Protein AF-0000000073166363 (afdb_homodimer)

Structure (mmCIF, N/CA/C/O backbone):
data_AF-0000000073166363-model_v1
#
loop_
_entity.id
_entity.type
_entity.pdbx_description
1 polymer 'Ankyrin repeat domain-containing protein 54'
#
loop_
_atom_site.group_PDB
_atom_site.id
_atom_site.type_symbol
_atom_site.label_atom_id
_atom_site.label_alt_id
_atom_site.label_comp_id
_atom_site.label_asym_id
_atom_site.label_entity_id
_atom_site.label_seq_id
_atom_site.pdbx_PDB_ins_code
_atom_site.Cartn_x
_atom_site.Cartn_y
_atom_site.Cartn_z
_atom_site.occupancy
_atom_site.B_iso_or_equiv
_atom_site.auth_seq_id
_atom_site.auth_comp_id
_atom_site.auth_asym_id
_atom_site.auth_atom_id
_atom_site.pdbx_PDB_model_num
ATOM 1 N N . SER A 1 1 ? 14.719 -15.203 -28.609 1 77.5 1 SER A N 1
ATOM 2 C CA . SER A 1 1 ? 13.742 -15.461 -27.547 1 77.5 1 SER A CA 1
ATOM 3 C C . SER A 1 1 ? 13.578 -16.953 -27.297 1 77.5 1 SER A C 1
ATOM 5 O O . SER A 1 1 ? 13.977 -17.781 -28.125 1 77.5 1 SER A O 1
ATOM 7 N N . VAL A 1 2 ? 13.195 -17.344 -26.078 1 84 2 VAL A N 1
ATOM 8 C CA . VAL A 1 2 ? 12.938 -18.75 -25.766 1 84 2 VAL A CA 1
ATOM 9 C C . VAL A 1 2 ? 12.023 -19.359 -26.828 1 84 2 VAL A C 1
ATOM 11 O O . VAL A 1 2 ? 12.242 -20.5 -27.266 1 84 2 VAL A O 1
ATOM 14 N N . GLN A 1 3 ? 11.109 -18.531 -27.328 1 84 3 GLN A N 1
ATOM 15 C CA . GLN A 1 3 ? 10.188 -19.016 -28.359 1 84 3 GLN A CA 1
ATOM 16 C C . GLN A 1 3 ? 10.938 -19.391 -29.625 1 84 3 GLN A C 1
ATOM 18 O O . GLN A 1 3 ? 10.688 -20.453 -30.219 1 84 3 GLN A O 1
ATOM 23 N N . GLN A 1 4 ? 11.797 -18.547 -30.016 1 82.38 4 GLN A N 1
ATOM 24 C CA . GLN A 1 4 ? 12.562 -18.797 -31.234 1 82.38 4 GLN A CA 1
ATOM 25 C C . GLN A 1 4 ? 13.43 -20.047 -31.094 1 82.38 4 GLN A C 1
ATOM 27 O O . GLN A 1 4 ? 13.539 -20.844 -32.031 1 82.38 4 GLN A O 1
ATOM 32 N N . LEU A 1 5 ? 13.961 -20.188 -29.969 1 81.12 5 LEU A N 1
ATOM 33 C CA . LEU A 1 5 ? 14.812 -21.359 -29.734 1 81.12 5 LEU A CA 1
ATOM 34 C C . LEU A 1 5 ? 14 -22.641 -29.797 1 81.12 5 LEU A C 1
ATOM 36 O O . LEU A 1 5 ? 14.445 -23.641 -30.375 1 81.12 5 LEU A O 1
ATOM 40 N N . LEU A 1 6 ? 12.797 -22.578 -29.344 1 83.56 6 LEU A N 1
ATOM 41 C CA . LEU A 1 6 ? 11.938 -23.766 -29.344 1 83.56 6 LEU A CA 1
ATOM 42 C C . LEU A 1 6 ? 11.422 -24.078 -30.734 1 83.56 6 LEU A C 1
ATOM 44 O O . LEU A 1 6 ? 11.336 -25.234 -31.125 1 83.56 6 LEU A O 1
ATOM 48 N N . GLU A 1 7 ? 11.25 -22.969 -31.422 1 86.38 7 GLU A N 1
ATOM 49 C CA . GLU A 1 7 ? 10.797 -23.156 -32.781 1 86.38 7 GLU A CA 1
ATOM 50 C C . GLU A 1 7 ? 11.914 -23.719 -33.656 1 86.38 7 GLU A C 1
ATOM 52 O O . GLU A 1 7 ? 11.656 -24.422 -34.625 1 86.38 7 GLU A O 1
ATOM 57 N N . ASP A 1 8 ? 13.117 -23.531 -33.281 1 87.88 8 ASP A N 1
ATOM 58 C CA . ASP A 1 8 ? 14.281 -24.016 -34 1 87.88 8 ASP A CA 1
ATOM 59 C C . ASP A 1 8 ? 14.625 -25.453 -33.594 1 87.88 8 ASP A C 1
ATOM 61 O O . ASP A 1 8 ? 15.609 -26.016 -34.062 1 87.88 8 ASP A O 1
ATOM 65 N N . GLY A 1 9 ? 13.883 -25.969 -32.656 1 87.88 9 GLY A N 1
ATOM 66 C CA . GLY A 1 9 ? 13.984 -27.391 -32.375 1 87.88 9 GLY A CA 1
ATOM 67 C C . GLY A 1 9 ? 14.797 -27.672 -31.109 1 87.88 9 GLY A C 1
ATOM 68 O O . GLY A 1 9 ? 15.203 -28.812 -30.875 1 87.88 9 GLY A O 1
ATOM 69 N N . ALA A 1 10 ? 15.055 -26.641 -30.375 1 89.06 10 ALA A N 1
ATOM 70 C CA . ALA A 1 10 ? 15.742 -26.875 -29.109 1 89.06 10 ALA A CA 1
ATOM 71 C C . ALA A 1 10 ? 14.93 -27.797 -28.203 1 89.06 10 ALA A C 1
ATOM 73 O O . ALA A 1 10 ? 13.703 -27.703 -28.156 1 89.06 10 ALA A O 1
ATOM 74 N N . ASP A 1 11 ? 15.625 -28.766 -27.516 1 94.06 11 ASP A N 1
ATOM 75 C CA . ASP A 1 11 ? 14.984 -29.688 -26.578 1 94.06 11 ASP A CA 1
ATOM 76 C C . ASP A 1 11 ? 14.555 -28.969 -25.312 1 94.06 11 ASP A C 1
ATOM 78 O O . ASP A 1 11 ? 15.398 -28.5 -24.531 1 94.06 11 ASP A O 1
ATOM 82 N N . PRO A 1 12 ? 13.312 -28.844 -25.094 1 94.19 12 PRO A N 1
ATOM 83 C CA . PRO A 1 12 ? 12.844 -28.125 -23.906 1 94.19 12 PRO A CA 1
ATOM 84 C C . PRO A 1 12 ? 13.188 -28.828 -22.594 1 94.19 12 PRO A C 1
ATOM 86 O O . PRO A 1 12 ? 13.055 -28.234 -21.516 1 94.19 12 PRO A O 1
ATOM 89 N N . CYS A 1 13 ? 13.711 -30.062 -22.641 1 95.62 13 CYS A N 1
ATOM 90 C CA . CYS A 1 13 ? 14.039 -30.844 -21.453 1 95.62 13 CYS A CA 1
ATOM 91 C C . CYS A 1 13 ? 15.539 -30.844 -21.203 1 95.62 13 CYS A C 1
ATOM 93 O O . CYS A 1 13 ? 16.016 -31.484 -20.25 1 95.62 13 CYS A O 1
ATOM 95 N N . ALA A 1 14 ? 16.219 -30.156 -22.062 1 95.12 14 ALA A N 1
ATOM 96 C CA . ALA A 1 14 ? 17.672 -30.109 -21.875 1 95.12 14 ALA A CA 1
ATOM 97 C C . ALA A 1 14 ? 18.031 -29.484 -20.531 1 95.12 14 ALA A C 1
ATOM 99 O O . ALA A 1 14 ? 17.438 -28.469 -20.125 1 95.12 14 ALA A O 1
ATOM 100 N N . ALA A 1 15 ? 19 -30.141 -19.797 1 96.44 15 ALA A N 1
ATOM 101 C CA . ALA A 1 15 ? 19.375 -29.672 -18.469 1 96.44 15 ALA A CA 1
ATOM 102 C C . ALA A 1 15 ? 20.844 -29.219 -18.438 1 96.44 15 ALA A C 1
ATOM 104 O O . ALA A 1 15 ? 21.641 -29.672 -19.266 1 96.44 15 ALA A O 1
ATOM 105 N N . ASP A 1 16 ? 21.156 -28.328 -17.547 1 96.25 16 ASP A N 1
ATOM 106 C CA . ASP A 1 16 ? 22.547 -27.969 -17.328 1 96.25 16 ASP A CA 1
ATOM 107 C C . ASP A 1 16 ? 23.234 -28.969 -16.406 1 96.25 16 ASP A C 1
ATOM 109 O O . ASP A 1 16 ? 22.703 -30.062 -16.156 1 96.25 16 ASP A O 1
ATOM 113 N N . ASP A 1 17 ? 24.375 -28.609 -15.969 1 95.81 17 ASP A N 1
ATOM 114 C CA . ASP A 1 17 ? 25.188 -29.531 -15.188 1 95.81 17 ASP A CA 1
ATOM 115 C C . ASP A 1 17 ? 24.578 -29.781 -13.812 1 95.81 17 ASP A C 1
ATOM 117 O O . ASP A 1 17 ? 24.969 -30.719 -13.117 1 95.81 17 ASP A O 1
ATOM 121 N N . LYS A 1 18 ? 23.609 -28.953 -13.477 1 96.44 18 LYS A N 1
ATOM 122 C CA . LYS A 1 18 ? 22.969 -29.078 -12.18 1 96.44 18 LYS A CA 1
ATOM 123 C C . LYS A 1 18 ? 21.578 -29.703 -12.312 1 96.44 18 LYS A C 1
ATOM 125 O O . LYS A 1 18 ? 20.797 -29.734 -11.352 1 96.44 18 LYS A O 1
ATOM 130 N N . GLY A 1 19 ? 21.297 -30.125 -13.523 1 96.81 19 GLY A N 1
ATOM 131 C CA . GLY A 1 19 ? 20.016 -30.766 -13.758 1 96.81 19 GLY A CA 1
ATOM 132 C C . GLY A 1 19 ? 18.875 -29.797 -13.953 1 96.81 19 GLY A C 1
ATOM 133 O O . GLY A 1 19 ? 17.719 -30.172 -13.945 1 96.81 19 GLY A O 1
ATOM 134 N N . ARG A 1 20 ? 19.312 -28.484 -14.164 1 97.19 20 ARG A N 1
ATOM 135 C CA . ARG A 1 20 ? 18.266 -27.469 -14.305 1 97.19 20 ARG A CA 1
ATOM 136 C C . ARG A 1 20 ? 17.906 -27.266 -15.773 1 97.19 20 ARG A C 1
ATOM 138 O O . ARG A 1 20 ? 18.781 -27.125 -16.625 1 97.19 20 ARG A O 1
ATOM 145 N N . THR A 1 21 ? 16.625 -27.312 -15.969 1 97.25 21 THR A N 1
ATOM 146 C CA . THR A 1 21 ? 16.094 -27.062 -17.297 1 97.25 21 THR A CA 1
ATOM 147 C C . THR A 1 21 ? 15.586 -25.625 -17.422 1 97.25 21 THR A C 1
ATOM 149 O O . THR A 1 21 ? 15.523 -24.891 -16.422 1 97.25 21 THR A O 1
ATOM 152 N N . ALA A 1 22 ? 15.305 -25.188 -18.672 1 97 22 ALA A N 1
ATOM 153 C CA . ALA A 1 22 ? 14.68 -23.891 -18.891 1 97 22 ALA A CA 1
ATOM 154 C C . ALA A 1 22 ? 13.422 -23.734 -18.047 1 97 22 ALA A C 1
ATOM 156 O O . ALA A 1 22 ? 13.125 -22.641 -17.547 1 97 22 ALA A O 1
ATOM 157 N N . LEU A 1 23 ? 12.68 -24.812 -17.766 1 98 23 LEU A N 1
ATOM 158 C CA . LEU A 1 23 ? 11.445 -24.781 -16.984 1 98 23 LEU A CA 1
ATOM 159 C C . LEU A 1 23 ? 11.742 -24.469 -15.516 1 98 23 LEU A C 1
ATOM 161 O O . LEU A 1 23 ? 11.016 -23.719 -14.883 1 98 23 LEU A O 1
ATOM 165 N N . HIS A 1 24 ? 12.805 -25.047 -15.047 1 97.44 24 HIS A N 1
ATOM 166 C CA . HIS A 1 24 ? 13.219 -24.719 -13.688 1 97.44 24 HIS A CA 1
ATOM 167 C C . HIS A 1 24 ? 13.469 -23.219 -13.531 1 97.44 24 HIS A C 1
ATOM 169 O O . HIS A 1 24 ? 12.93 -22.594 -12.617 1 97.44 24 HIS A O 1
ATOM 175 N N . PHE A 1 25 ? 14.227 -22.688 -14.406 1 97.19 25 PHE A N 1
ATOM 176 C CA . PHE A 1 25 ? 14.602 -21.281 -14.328 1 97.19 25 PHE A CA 1
ATOM 177 C C . PHE A 1 25 ? 13.383 -20.391 -14.5 1 97.19 25 PHE A C 1
ATOM 179 O O . PHE A 1 25 ? 13.195 -19.438 -13.75 1 97.19 25 PHE A O 1
ATOM 186 N N . ALA A 1 26 ? 12.57 -20.672 -15.547 1 97.81 26 ALA A N 1
ATOM 187 C CA . ALA A 1 26 ? 11.367 -19.875 -15.773 1 97.81 26 ALA A CA 1
ATOM 188 C C . ALA A 1 26 ? 10.438 -19.922 -14.562 1 97.81 26 ALA A C 1
ATOM 190 O O . ALA A 1 26 ? 9.82 -18.906 -14.219 1 97.81 26 ALA A O 1
ATOM 191 N N . SER A 1 27 ? 10.32 -21.078 -13.891 1 97.31 27 SER A N 1
ATOM 192 C CA . SER A 1 27 ? 9.461 -21.266 -12.719 1 97.31 27 SER A CA 1
ATOM 193 C C . SER A 1 27 ? 9.977 -20.469 -11.523 1 97.31 27 SER A C 1
ATOM 195 O O . SER A 1 27 ? 9.211 -19.781 -10.844 1 97.31 27 SER A O 1
ATOM 197 N N . CYS A 1 28 ? 11.266 -20.5 -11.258 1 96.56 28 CYS A N 1
ATOM 198 C CA . CYS A 1 28 ? 11.867 -19.797 -10.133 1 96.56 28 CYS A CA 1
ATOM 199 C C . CYS A 1 28 ? 11.766 -18.281 -10.32 1 96.56 28 CYS A C 1
ATOM 201 O O . CYS A 1 28 ? 11.641 -17.547 -9.344 1 96.56 28 CYS A O 1
ATOM 203 N N . ASN A 1 29 ? 11.766 -17.922 -11.617 1 97 29 ASN A N 1
ATOM 204 C CA . ASN A 1 29 ? 11.727 -16.5 -11.93 1 97 29 ASN A CA 1
ATOM 205 C C . ASN A 1 29 ? 10.297 -15.992 -12.062 1 97 29 ASN A C 1
ATOM 207 O O . ASN A 1 29 ? 10.078 -14.805 -12.312 1 97 29 ASN A O 1
ATOM 211 N N . GLY A 1 30 ? 9.438 -16.844 -12.031 1 97.19 30 GLY A N 1
ATOM 212 C CA . GLY A 1 30 ? 8.031 -16.453 -12.062 1 97.19 30 GLY A CA 1
ATOM 213 C C . GLY A 1 30 ? 7.559 -16.031 -13.438 1 97.19 30 GLY A C 1
ATOM 214 O O . GLY A 1 30 ? 6.637 -15.227 -13.555 1 97.19 30 GLY A O 1
ATOM 215 N N . ASN A 1 31 ? 8.172 -16.438 -14.445 1 97.44 31 ASN A N 1
ATOM 216 C CA . ASN A 1 31 ? 7.773 -16.078 -15.805 1 97.44 31 ASN A CA 1
ATOM 217 C C . ASN A 1 31 ? 6.707 -17.016 -16.344 1 97.44 31 ASN A C 1
ATOM 219 O O . ASN A 1 31 ? 7.02 -17.953 -17.078 1 97.44 31 ASN A O 1
ATOM 223 N N . ASP A 1 32 ? 5.539 -16.703 -16.109 1 96.88 32 ASP A N 1
ATOM 224 C CA . ASP A 1 32 ? 4.414 -17.578 -16.422 1 96.88 32 ASP A CA 1
ATOM 225 C C . ASP A 1 32 ? 4.305 -17.828 -17.922 1 96.88 32 ASP A C 1
ATOM 227 O O . ASP A 1 32 ? 4.016 -18.938 -18.359 1 96.88 32 ASP A O 1
ATOM 231 N N . HIS A 1 33 ? 4.551 -16.812 -18.641 1 96.19 33 HIS A N 1
ATOM 232 C CA . HIS A 1 33 ? 4.461 -16.906 -20.094 1 96.19 33 HIS A CA 1
ATOM 233 C C . HIS A 1 33 ? 5.469 -17.922 -20.641 1 96.19 33 HIS A C 1
ATOM 235 O O . HIS A 1 33 ? 5.113 -18.797 -21.438 1 96.19 33 HIS A O 1
ATOM 241 N N . ILE A 1 34 ? 6.629 -17.844 -20.203 1 97.38 34 ILE A N 1
ATOM 242 C CA . ILE A 1 34 ? 7.676 -18.75 -20.656 1 97.38 34 ILE A CA 1
ATOM 243 C C . ILE A 1 34 ? 7.395 -20.172 -20.172 1 97.38 34 ILE A C 1
ATOM 245 O O . ILE A 1 34 ? 7.625 -21.141 -20.891 1 97.38 34 ILE A O 1
ATOM 249 N N . VAL A 1 35 ? 6.906 -20.312 -18.938 1 98.19 35 VAL A N 1
ATOM 250 C CA . VAL A 1 35 ? 6.539 -21.609 -18.406 1 98.19 35 VAL A CA 1
ATOM 251 C C . VAL A 1 35 ? 5.496 -22.266 -19.297 1 98.19 35 VAL A C 1
ATOM 253 O O . VAL A 1 35 ? 5.656 -23.422 -19.703 1 98.19 35 VAL A O 1
ATOM 256 N N . GLN A 1 36 ? 4.512 -21.453 -19.703 1 97.69 36 GLN A N 1
ATOM 257 C CA . GLN A 1 36 ? 3.465 -21.969 -20.578 1 97.69 36 GLN A CA 1
ATOM 258 C C . GLN A 1 36 ? 4.035 -22.391 -21.922 1 97.69 36 GLN A C 1
ATOM 260 O O . GLN A 1 36 ? 3.705 -23.469 -22.438 1 97.69 36 GLN A O 1
ATOM 265 N N . LEU A 1 37 ? 4.883 -21.547 -22.406 1 96.62 37 LEU A N 1
ATOM 266 C CA . LEU A 1 37 ? 5.496 -21.828 -23.703 1 96.62 37 LEU A CA 1
ATOM 267 C C . LEU A 1 37 ? 6.297 -23.125 -23.656 1 96.62 37 LEU A C 1
ATOM 269 O O . LEU A 1 37 ? 6.199 -23.953 -24.562 1 96.62 37 LEU A O 1
ATOM 273 N N . LEU A 1 38 ? 7.059 -23.328 -22.672 1 97.62 38 LEU A N 1
ATOM 274 C CA . LEU A 1 38 ? 7.891 -24.516 -22.531 1 97.62 38 LEU A CA 1
ATOM 275 C C . LEU A 1 38 ? 7.027 -25.781 -22.391 1 97.62 38 LEU A C 1
ATOM 277 O O . LEU A 1 38 ? 7.309 -26.797 -23.016 1 97.62 38 LEU A O 1
ATOM 281 N N . LEU A 1 39 ? 5.996 -25.703 -21.656 1 97.31 39 LEU A N 1
ATOM 282 C CA . LEU A 1 39 ? 5.086 -26.828 -21.484 1 97.31 39 LEU A CA 1
ATOM 283 C C . LEU A 1 39 ? 4.398 -27.172 -22.797 1 97.31 39 LEU A C 1
ATOM 285 O O . LEU A 1 39 ? 4.27 -28.359 -23.141 1 97.31 39 LEU A O 1
ATOM 289 N N . ASP A 1 40 ? 4.035 -26.141 -23.531 1 95.81 40 ASP A N 1
ATOM 290 C CA . ASP A 1 40 ? 3.385 -26.344 -24.828 1 95.81 40 ASP A CA 1
ATOM 291 C C . ASP A 1 40 ? 4.312 -27.078 -25.797 1 95.81 40 ASP A C 1
ATOM 293 O O . ASP A 1 40 ? 3.852 -27.75 -26.719 1 95.81 40 ASP A O 1
ATOM 297 N N . HIS A 1 41 ? 5.57 -27 -25.562 1 95.62 41 HIS A N 1
ATOM 298 C CA . HIS A 1 41 ? 6.539 -27.594 -26.469 1 95.62 41 HIS A CA 1
ATOM 299 C C . HIS A 1 41 ? 7.133 -28.875 -25.891 1 95.62 41 HIS A C 1
ATOM 301 O O . HIS A 1 41 ? 8.172 -29.359 -26.359 1 95.62 41 HIS A O 1
ATOM 307 N N . GLY A 1 42 ? 6.531 -29.312 -24.766 1 95.31 42 GLY A N 1
ATOM 308 C CA . GLY A 1 42 ? 6.824 -30.672 -24.328 1 95.31 42 GLY A CA 1
ATOM 309 C C . GLY A 1 42 ? 7.785 -30.719 -23.156 1 95.31 42 GLY A C 1
ATOM 310 O O . GLY A 1 42 ? 8.32 -31.781 -22.828 1 95.31 42 GLY A O 1
ATOM 311 N N . ALA A 1 43 ? 8.023 -29.547 -22.516 1 97.19 43 ALA A N 1
ATOM 312 C CA . ALA A 1 43 ? 8.836 -29.609 -21.297 1 97.19 43 ALA A CA 1
ATOM 313 C C . ALA A 1 43 ? 8.172 -30.484 -20.234 1 97.19 43 ALA A C 1
ATOM 315 O O . ALA A 1 43 ? 6.945 -30.484 -20.094 1 97.19 43 ALA A O 1
ATOM 316 N N . ASP A 1 44 ? 9.023 -31.234 -19.469 1 97.31 44 ASP A N 1
ATOM 317 C CA . ASP A 1 44 ? 8.523 -32.094 -18.406 1 97.31 44 ASP A CA 1
ATOM 318 C C . ASP A 1 44 ? 8.461 -31.344 -17.078 1 97.31 44 ASP A C 1
ATOM 320 O O . ASP A 1 44 ? 9.492 -31.031 -16.484 1 97.31 44 ASP A O 1
ATOM 324 N N . PRO A 1 45 ? 7.301 -31.125 -16.594 1 96.75 45 PRO A N 1
ATOM 325 C CA . PRO A 1 45 ? 7.172 -30.359 -15.359 1 96.75 45 PRO A CA 1
ATOM 326 C C . PRO A 1 45 ? 7.629 -31.141 -14.133 1 96.75 45 PRO A C 1
ATOM 328 O O . PRO A 1 45 ? 7.73 -30.578 -13.039 1 96.75 45 PRO A O 1
ATOM 331 N N . ASN A 1 46 ? 7.977 -32.406 -14.281 1 95.56 46 ASN A N 1
ATOM 332 C CA . ASN A 1 46 ? 8.305 -33.25 -13.141 1 95.56 46 ASN A CA 1
ATOM 333 C C . ASN A 1 46 ? 9.797 -33.562 -13.094 1 95.56 46 ASN A C 1
ATOM 335 O O . ASN A 1 46 ? 10.234 -34.406 -12.281 1 95.56 46 ASN A O 1
ATOM 339 N N . GLN A 1 47 ? 10.547 -33 -14.062 1 95.62 47 GLN A N 1
ATOM 340 C CA . GLN A 1 47 ? 11.992 -33.219 -14.039 1 95.62 47 GLN A CA 1
ATOM 341 C C . GLN A 1 47 ? 12.609 -32.594 -12.781 1 95.62 47 GLN A C 1
ATOM 343 O O . GLN A 1 47 ? 12.266 -31.5 -12.375 1 95.62 47 GLN A O 1
ATOM 348 N N . ARG A 1 48 ? 13.516 -33.344 -12.156 1 94.56 48 ARG A N 1
ATOM 349 C CA . ARG A 1 48 ? 14.164 -32.875 -10.93 1 94.56 48 ARG A CA 1
ATOM 350 C C . ARG A 1 48 ? 15.578 -32.375 -11.219 1 94.56 48 ARG A C 1
ATOM 352 O O . ARG A 1 48 ? 16.266 -32.938 -12.078 1 94.56 48 ARG A O 1
ATOM 359 N N . ASP A 1 49 ? 15.969 -31.375 -10.516 1 94.88 49 ASP A N 1
ATOM 360 C CA . ASP A 1 49 ? 17.344 -30.922 -10.609 1 94.88 49 ASP A CA 1
ATOM 361 C C . ASP A 1 49 ? 18.266 -31.719 -9.68 1 94.88 49 ASP A C 1
ATOM 363 O O . ASP A 1 49 ? 17.844 -32.719 -9.117 1 94.88 49 ASP A O 1
ATOM 367 N N . GLY A 1 50 ? 19.484 -31.312 -9.609 1 93.94 50 GLY A N 1
ATOM 368 C CA . GLY A 1 50 ? 20.469 -32.031 -8.828 1 93.94 50 GLY A CA 1
ATOM 369 C C . GLY A 1 50 ? 20.156 -32.094 -7.352 1 93.94 50 GLY A C 1
ATOM 370 O O . GLY A 1 50 ? 20.656 -32.938 -6.625 1 93.94 50 GLY A O 1
ATOM 371 N N . LEU A 1 51 ? 19.281 -31.141 -6.871 1 92.88 51 LEU A N 1
ATOM 372 C CA . LEU A 1 51 ? 18.906 -31.078 -5.461 1 92.88 51 LEU A CA 1
ATOM 373 C C . LEU A 1 51 ? 17.578 -31.766 -5.223 1 92.88 51 LEU A C 1
ATOM 375 O O . LEU A 1 51 ? 17.094 -31.828 -4.09 1 92.88 51 LEU A O 1
ATOM 379 N N . GLY A 1 52 ? 16.953 -32.219 -6.328 1 91.62 52 GLY A N 1
ATOM 380 C CA . GLY A 1 52 ? 15.688 -32.938 -6.207 1 91.62 52 GLY A CA 1
ATOM 381 C C . GLY A 1 52 ? 14.492 -32 -6.363 1 91.62 52 GLY A C 1
ATOM 382 O O . GLY A 1 52 ? 13.352 -32.438 -6.156 1 91.62 52 GLY A O 1
ATOM 383 N N . ASN A 1 53 ? 14.719 -30.766 -6.781 1 93 53 ASN A N 1
ATOM 384 C CA . ASN A 1 53 ? 13.602 -29.828 -6.934 1 93 53 ASN A CA 1
ATOM 385 C C . ASN A 1 53 ? 12.945 -29.969 -8.305 1 93 53 ASN A C 1
ATOM 387 O O . ASN A 1 53 ? 13.625 -30.062 -9.32 1 93 53 ASN A O 1
ATOM 391 N N . THR A 1 54 ? 11.641 -30.047 -8.211 1 94.5 54 THR A N 1
ATOM 392 C CA . THR A 1 54 ? 10.883 -29.891 -9.445 1 94.5 54 THR A CA 1
ATOM 393 C C . THR A 1 54 ? 10.602 -28.422 -9.719 1 94.5 54 THR A C 1
ATOM 395 O O . THR A 1 54 ? 10.766 -27.562 -8.836 1 94.5 54 THR A O 1
ATOM 398 N N . PRO A 1 55 ? 10.195 -28.109 -10.969 1 95.38 55 PRO A N 1
ATOM 399 C CA . PRO A 1 55 ? 9.766 -26.734 -11.227 1 95.38 55 PRO A CA 1
ATOM 400 C C . PRO A 1 55 ? 8.68 -26.266 -10.266 1 95.38 55 PRO A C 1
ATOM 402 O O . PRO A 1 55 ? 8.695 -25.109 -9.82 1 95.38 55 PRO A O 1
ATOM 405 N N . LEU A 1 56 ? 7.812 -27.141 -9.828 1 94.19 56 LEU A N 1
ATOM 406 C CA . LEU A 1 56 ? 6.742 -26.828 -8.891 1 94.19 56 LEU A CA 1
ATOM 407 C C . LEU A 1 56 ? 7.312 -26.422 -7.531 1 94.19 56 LEU A C 1
ATOM 409 O O . LEU A 1 56 ? 6.863 -25.453 -6.922 1 94.19 56 LEU A O 1
ATOM 413 N N . HIS A 1 57 ? 8.242 -27.203 -7.074 1 93 57 HIS A N 1
ATOM 414 C CA . HIS A 1 57 ? 8.891 -26.859 -5.816 1 93 57 HIS A CA 1
ATOM 415 C C . HIS A 1 57 ? 9.469 -25.453 -5.852 1 93 57 HIS A C 1
ATOM 417 O O . HIS A 1 57 ? 9.297 -24.688 -4.898 1 93 57 HIS A O 1
ATOM 423 N N . LEU A 1 58 ? 10.18 -25.109 -6.91 1 93.75 58 LEU A N 1
ATOM 424 C CA . LEU A 1 58 ? 10.836 -23.812 -7.031 1 93.75 58 LEU A CA 1
ATOM 425 C C . LEU A 1 58 ? 9.812 -22.688 -7.113 1 93.75 58 LEU A C 1
ATOM 427 O O . LEU A 1 58 ? 9.977 -21.656 -6.473 1 93.75 58 LEU A O 1
ATOM 431 N N . ALA A 1 59 ? 8.797 -22.906 -7.945 1 94.69 59 ALA A N 1
ATOM 432 C CA . ALA A 1 59 ? 7.73 -21.906 -8.055 1 94.69 59 ALA A CA 1
ATOM 433 C C . ALA A 1 59 ? 7.066 -21.672 -6.703 1 94.69 59 ALA A C 1
ATOM 435 O O . ALA A 1 59 ? 6.707 -20.531 -6.375 1 94.69 59 ALA A O 1
ATOM 436 N N . ALA A 1 60 ? 6.863 -22.75 -5.898 1 92.25 60 ALA A N 1
ATOM 437 C CA . ALA A 1 60 ? 6.238 -22.641 -4.578 1 92.25 60 ALA A CA 1
ATOM 438 C C . ALA A 1 60 ? 7.141 -21.891 -3.605 1 92.25 60 ALA A C 1
ATOM 440 O O . ALA A 1 60 ? 6.672 -21.016 -2.869 1 92.25 60 ALA A O 1
ATOM 441 N N . CYS A 1 61 ? 8.43 -22.188 -3.684 1 89.56 61 CYS A N 1
ATOM 442 C CA . CYS A 1 61 ? 9.391 -21.547 -2.791 1 89.56 61 CYS A CA 1
ATOM 443 C C . CYS A 1 61 ? 9.477 -20.047 -3.053 1 89.56 61 CYS A C 1
ATOM 445 O O . CYS A 1 61 ? 9.695 -19.266 -2.129 1 89.56 61 CYS A O 1
ATOM 447 N N . THR A 1 62 ? 9.305 -19.688 -4.246 1 91.94 62 THR A N 1
ATOM 448 C CA . THR A 1 62 ? 9.422 -18.281 -4.609 1 91.94 62 THR A CA 1
ATOM 449 C C . THR A 1 62 ? 8.055 -17.609 -4.656 1 91.94 62 THR A C 1
ATOM 451 O O . THR A 1 62 ? 7.938 -16.438 -5.02 1 91.94 62 THR A O 1
ATOM 454 N N . ASN A 1 63 ? 7.043 -18.359 -4.395 1 90.62 63 ASN A N 1
ATOM 455 C CA . ASN A 1 63 ? 5.688 -17.875 -4.188 1 90.62 63 ASN A CA 1
ATOM 456 C C . ASN A 1 63 ? 5.09 -17.312 -5.473 1 90.62 63 ASN A C 1
ATOM 458 O O . ASN A 1 63 ? 4.402 -16.281 -5.449 1 90.62 63 ASN A O 1
ATOM 462 N N . HIS A 1 64 ? 5.32 -17.875 -6.551 1 94.31 64 HIS A N 1
ATOM 463 C CA . HIS A 1 64 ? 4.727 -17.484 -7.824 1 94.31 64 HIS A CA 1
ATOM 464 C C . HIS A 1 64 ? 3.459 -18.266 -8.117 1 94.31 64 HIS A C 1
ATOM 466 O O . HIS A 1 64 ? 3.502 -19.281 -8.82 1 94.31 64 HIS A O 1
ATOM 472 N N . VAL A 1 65 ? 2.338 -17.781 -7.691 1 95.69 65 VAL A N 1
ATOM 473 C CA . VAL A 1 65 ? 1.069 -18.5 -7.684 1 95.69 65 VAL A CA 1
ATOM 474 C C . VAL A 1 65 ? 0.621 -18.781 -9.117 1 95.69 65 VAL A C 1
ATOM 476 O O . VAL A 1 65 ? 0.262 -19.906 -9.453 1 95.69 65 VAL A O 1
ATOM 479 N N . PRO A 1 66 ? 0.76 -17.828 -10.055 1 96.25 66 PRO A N 1
ATOM 480 C CA . PRO A 1 66 ? 0.351 -18.125 -11.43 1 96.25 66 PRO A CA 1
ATOM 481 C C . PRO A 1 66 ? 1.188 -19.234 -12.062 1 96.25 66 PRO A C 1
ATOM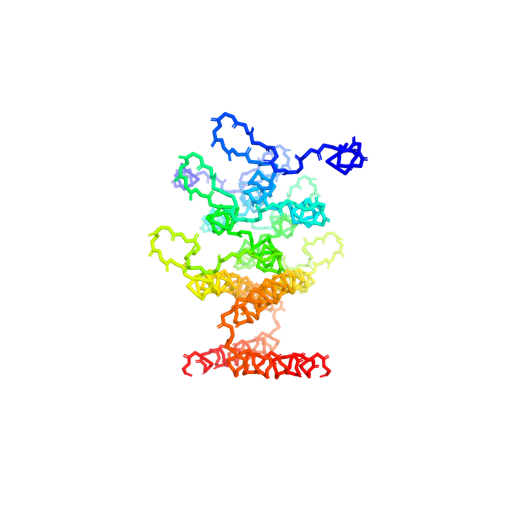 483 O O . PRO A 1 66 ? 0.658 -20.078 -12.797 1 96.25 66 PRO A O 1
ATOM 486 N N . VAL A 1 67 ? 2.414 -19.266 -11.719 1 97.69 67 VAL A N 1
ATOM 487 C CA . VAL A 1 67 ? 3.303 -20.281 -12.266 1 97.69 67 VAL A CA 1
ATOM 488 C C . VAL A 1 67 ? 2.92 -21.656 -11.711 1 97.69 67 VAL A C 1
ATOM 490 O O . VAL A 1 67 ? 2.855 -22.641 -12.453 1 97.69 67 VAL A O 1
ATOM 493 N N . ILE A 1 68 ? 2.615 -21.688 -10.406 1 96 68 ILE A N 1
ATOM 494 C CA . ILE A 1 68 ? 2.182 -22.922 -9.773 1 96 68 ILE A CA 1
ATOM 495 C C . ILE A 1 68 ? 0.937 -23.453 -10.484 1 96 68 ILE A C 1
ATOM 497 O O . ILE A 1 68 ? 0.872 -24.641 -10.836 1 96 68 ILE A O 1
ATOM 501 N N . THR A 1 69 ? 0.076 -22.578 -10.766 1 96.69 69 THR A N 1
ATOM 502 C CA . THR A 1 69 ? -1.167 -22.953 -11.438 1 96.69 69 THR A CA 1
ATOM 503 C C . THR A 1 69 ? -0.887 -23.516 -12.828 1 96.69 69 THR A C 1
ATOM 505 O O . THR A 1 69 ? -1.425 -24.562 -13.188 1 96.69 69 THR A O 1
ATOM 508 N N . THR A 1 70 ? -0.084 -22.844 -13.555 1 97.56 70 THR A N 1
ATOM 509 C CA . THR A 1 70 ? 0.258 -23.266 -14.906 1 97.56 70 THR A CA 1
ATOM 510 C C . THR A 1 70 ? 0.952 -24.625 -14.883 1 97.56 70 THR A C 1
ATOM 512 O O . THR A 1 70 ? 0.67 -25.5 -15.719 1 97.56 70 THR A O 1
ATOM 515 N N . LEU A 1 71 ? 1.817 -24.859 -13.914 1 96.88 71 LEU A N 1
ATOM 516 C CA . LEU A 1 71 ? 2.514 -26.141 -13.781 1 96.88 71 LEU A CA 1
ATOM 517 C C . LEU A 1 71 ? 1.534 -27.25 -13.453 1 96.88 71 LEU A C 1
ATOM 519 O O . LEU A 1 71 ? 1.628 -28.359 -14 1 96.88 71 LEU A O 1
ATOM 523 N N . LEU A 1 72 ? 0.613 -27 -12.594 1 94.88 72 LEU A N 1
ATOM 524 C CA . LEU A 1 72 ? -0.408 -27.984 -12.258 1 94.88 72 LEU A CA 1
ATOM 525 C C . LEU A 1 72 ? -1.229 -28.344 -13.492 1 94.88 72 LEU A C 1
ATOM 527 O O . LEU A 1 72 ? -1.436 -29.531 -13.773 1 94.88 72 LEU A O 1
ATOM 531 N N . ARG A 1 73 ? -1.575 -27.344 -14.25 1 94.5 73 ARG A N 1
ATOM 532 C CA . ARG A 1 73 ? -2.318 -27.562 -15.484 1 94.5 73 ARG A CA 1
ATOM 533 C C . ARG A 1 73 ? -1.506 -28.391 -16.469 1 94.5 73 ARG A C 1
ATOM 535 O O . ARG A 1 73 ? -2.064 -29.188 -17.234 1 94.5 73 ARG A O 1
ATOM 542 N N . GLY A 1 74 ? -0.254 -28.172 -16.359 1 95.25 74 GLY A N 1
ATOM 543 C CA . GLY A 1 74 ? 0.653 -28.828 -17.297 1 95.25 74 GLY A CA 1
ATOM 544 C C . GLY A 1 74 ? 1.05 -30.219 -16.859 1 95.25 74 GLY A C 1
ATOM 545 O O . GLY A 1 74 ? 1.853 -30.875 -17.531 1 95.25 74 GLY A O 1
ATOM 546 N N . GLY A 1 75 ? 0.524 -30.672 -15.727 1 93.5 75 GLY A N 1
ATOM 547 C CA . GLY A 1 75 ? 0.727 -32.062 -15.359 1 93.5 75 GLY A CA 1
ATOM 548 C C . GLY A 1 75 ? 1.729 -32.25 -14.234 1 93.5 75 GLY A C 1
ATOM 549 O O . GLY A 1 75 ? 2.189 -33.375 -13.984 1 93.5 75 GLY A O 1
ATOM 550 N N . ALA A 1 76 ? 2.092 -31.141 -13.648 1 94.38 76 ALA A N 1
ATOM 551 C CA . ALA A 1 76 ? 2.973 -31.312 -12.5 1 94.38 76 ALA A CA 1
ATOM 552 C C . ALA A 1 76 ? 2.312 -32.156 -11.422 1 94.38 76 ALA A C 1
ATOM 554 O O . ALA A 1 76 ? 1.12 -32.031 -11.148 1 94.38 76 ALA A O 1
ATOM 555 N N . ARG A 1 77 ? 3.072 -33.094 -10.867 1 89.31 77 ARG A N 1
ATOM 556 C CA . ARG A 1 77 ? 2.555 -34 -9.836 1 89.31 77 ARG A CA 1
ATOM 557 C C . ARG A 1 77 ? 2.428 -33.25 -8.5 1 89.31 77 ARG A C 1
ATOM 559 O O . ARG A 1 77 ? 3.287 -32.438 -8.141 1 89.31 77 ARG A O 1
ATOM 566 N N . VAL A 1 78 ? 1.272 -33.625 -7.824 1 78.88 78 VAL A N 1
ATOM 567 C CA . VAL A 1 78 ? 0.885 -32.875 -6.645 1 78.88 78 VAL A CA 1
ATOM 568 C C . VAL A 1 78 ? 1.306 -33.594 -5.383 1 78.88 78 VAL A C 1
ATOM 570 O O . VAL A 1 78 ? 0.991 -33.188 -4.27 1 78.88 78 VAL A O 1
ATOM 573 N N . ASP A 1 79 ? 2.312 -34.219 -5.23 1 73.62 79 ASP A N 1
ATOM 574 C CA . ASP A 1 79 ? 2.631 -34.875 -3.967 1 73.62 79 ASP A CA 1
ATOM 575 C C . ASP A 1 79 ? 2.842 -33.875 -2.854 1 73.62 79 ASP A C 1
ATOM 577 O O . ASP A 1 79 ? 2.199 -33.938 -1.804 1 73.62 79 ASP A O 1
ATOM 581 N N . ALA A 1 80 ? 3.924 -33.094 -2.898 1 72.19 80 ALA A N 1
ATOM 582 C CA . ALA A 1 80 ? 4.301 -32 -1.994 1 72.19 80 ALA A CA 1
ATOM 583 C C . ALA A 1 80 ? 4.977 -30.859 -2.752 1 72.19 80 ALA A C 1
ATOM 585 O O . ALA A 1 80 ? 5.773 -31.109 -3.664 1 72.19 80 ALA A O 1
ATOM 586 N N . LEU A 1 81 ? 4.516 -29.594 -2.463 1 73.75 81 LEU A N 1
ATOM 587 C CA . LEU A 1 81 ? 5.156 -28.422 -3.041 1 73.75 81 LEU A CA 1
ATOM 588 C C . LEU A 1 81 ? 6.586 -28.281 -2.527 1 73.75 81 LEU A C 1
ATOM 590 O O . LEU A 1 81 ? 7.43 -27.672 -3.193 1 73.75 81 LEU A O 1
ATOM 594 N N . ASP A 1 82 ? 6.809 -28.797 -1.368 1 74.06 82 ASP A N 1
ATOM 595 C CA . ASP A 1 82 ? 8.172 -28.75 -0.85 1 74.06 82 ASP A CA 1
ATOM 596 C C . ASP A 1 82 ? 8.492 -29.984 -0.025 1 74.06 82 ASP A C 1
ATOM 598 O O . ASP A 1 82 ? 7.676 -30.922 0.047 1 74.06 82 ASP A O 1
ATOM 602 N N . ARG A 1 83 ? 9.797 -30.047 0.484 1 71.19 83 ARG A N 1
ATOM 603 C CA . ARG A 1 83 ? 10.297 -31.203 1.214 1 71.19 83 ARG A CA 1
ATOM 604 C C . ARG A 1 83 ? 9.609 -31.344 2.568 1 71.19 83 ARG A C 1
ATOM 606 O O . ARG A 1 83 ? 9.641 -32.406 3.182 1 71.19 83 ARG A O 1
ATOM 613 N N . ALA A 1 84 ? 9.039 -30.125 2.928 1 77.56 84 ALA A N 1
ATOM 614 C CA . ALA A 1 84 ? 8.359 -30.141 4.223 1 77.56 84 ALA A CA 1
ATOM 615 C C . ALA A 1 84 ? 6.945 -30.703 4.098 1 77.56 84 ALA A C 1
ATOM 617 O O . ALA A 1 84 ? 6.227 -30.812 5.094 1 77.56 84 ALA A O 1
ATOM 618 N N . GLY A 1 85 ? 6.508 -31.125 2.893 1 78.69 85 GLY A N 1
ATOM 619 C CA . GLY A 1 85 ? 5.176 -31.688 2.688 1 78.69 85 GLY A CA 1
ATOM 620 C C . GLY A 1 85 ? 4.109 -30.625 2.512 1 78.69 85 GLY A C 1
ATOM 621 O O . GLY A 1 85 ? 2.916 -30.906 2.629 1 78.69 85 GLY A O 1
ATOM 622 N N . ARG A 1 86 ? 4.5 -29.406 2.211 1 86.88 86 ARG A N 1
ATOM 623 C CA . ARG A 1 86 ? 3.535 -28.328 2.031 1 86.88 86 ARG A CA 1
ATOM 624 C C . ARG A 1 86 ? 2.725 -28.531 0.754 1 86.88 86 ARG A C 1
ATOM 626 O O . ARG A 1 86 ? 3.266 -28.938 -0.273 1 86.88 86 ARG A O 1
ATOM 633 N N . THR A 1 87 ? 1.4 -28.406 0.932 1 87.62 87 THR A N 1
ATOM 634 C CA . THR A 1 87 ? 0.478 -28.5 -0.194 1 87.62 87 THR A CA 1
ATOM 635 C C . THR A 1 87 ? 0.047 -27.109 -0.658 1 87.62 87 THR A C 1
ATOM 637 O O . THR A 1 87 ? 0.327 -26.109 0.009 1 87.62 87 THR A O 1
ATOM 640 N N . PRO A 1 88 ? -0.549 -27.047 -1.849 1 88.38 88 PRO A N 1
ATOM 641 C CA . PRO A 1 88 ? -1.102 -25.766 -2.293 1 88.38 88 PRO A CA 1
ATOM 642 C C . PRO A 1 88 ? -2.1 -25.188 -1.3 1 88.38 88 PRO A C 1
ATOM 644 O O . PRO A 1 88 ? -2.221 -23.953 -1.194 1 88.38 88 PRO A O 1
ATOM 647 N N . LEU A 1 89 ? -2.707 -26 -0.473 1 88.19 89 LEU A N 1
ATOM 648 C CA . LEU A 1 89 ? -3.617 -25.516 0.559 1 88.19 89 LEU A CA 1
ATOM 649 C C . LEU A 1 89 ? -2.861 -24.75 1.634 1 88.19 89 LEU A C 1
ATOM 651 O O . LEU A 1 89 ? -3.312 -23.688 2.078 1 88.19 89 LEU A O 1
ATOM 655 N N . HIS A 1 90 ? -1.771 -25.297 2.055 1 92 90 HIS A N 1
ATOM 656 C CA . HIS A 1 90 ? -0.925 -24.609 3.023 1 92 90 HIS A CA 1
ATOM 657 C C . HIS A 1 90 ? -0.441 -23.266 2.479 1 92 90 HIS A C 1
ATOM 659 O O . HIS A 1 90 ? -0.465 -22.266 3.188 1 92 90 HIS A O 1
ATOM 665 N N . LEU A 1 91 ? -0.014 -23.234 1.21 1 92.5 91 LEU A N 1
ATOM 666 C CA . LEU A 1 91 ? 0.468 -22.031 0.558 1 92.5 91 LEU A CA 1
ATOM 667 C C . LEU A 1 91 ? -0.637 -20.984 0.47 1 92.5 91 LEU A C 1
ATOM 669 O O . LEU A 1 91 ? -0.411 -19.797 0.768 1 92.5 91 LEU A O 1
ATOM 673 N N . ALA A 1 92 ? -1.8 -21.422 0.105 1 92.69 92 ALA A N 1
ATOM 674 C CA . ALA A 1 92 ? -2.951 -20.531 0.02 1 92.69 92 ALA A CA 1
ATOM 675 C C . ALA A 1 92 ? -3.238 -19.875 1.368 1 92.69 92 ALA A C 1
ATOM 677 O O . ALA A 1 92 ? -3.43 -18.656 1.448 1 92.69 92 ALA A O 1
ATOM 678 N N . LYS A 1 93 ? -3.248 -20.656 2.383 1 93.44 93 LYS A N 1
ATOM 679 C CA . LYS A 1 93 ? -3.494 -20.141 3.727 1 93.44 93 LYS A CA 1
ATOM 680 C C . LYS A 1 93 ? -2.455 -19.094 4.113 1 93.44 93 LYS A C 1
ATOM 682 O O . LYS A 1 93 ? -2.801 -18.031 4.637 1 93.44 93 LYS A O 1
ATOM 687 N N . SER A 1 94 ? -1.216 -19.422 3.828 1 93.56 94 SER A N 1
ATOM 688 C CA . SER A 1 94 ? -0.135 -18.5 4.145 1 93.56 94 SER A CA 1
ATOM 689 C C . SER A 1 94 ? -0.278 -17.203 3.363 1 93.56 94 SER A C 1
ATOM 691 O O . SER A 1 94 ? -0.153 -16.109 3.93 1 93.56 94 SER A O 1
ATOM 693 N N . LYS A 1 95 ? -0.556 -17.266 2.113 1 93.5 95 LYS A N 1
ATOM 694 C CA . LYS A 1 95 ? -0.704 -16.094 1.26 1 93.5 95 LYS A CA 1
ATOM 695 C C . LYS A 1 95 ? -1.898 -15.25 1.691 1 93.5 95 LYS A C 1
ATOM 697 O O . LYS A 1 95 ? -1.812 -14.023 1.737 1 93.5 95 LYS A O 1
ATOM 702 N N . LEU A 1 96 ? -2.945 -15.867 2.031 1 93.31 96 LEU A N 1
ATOM 703 C CA . LEU A 1 96 ? -4.137 -15.141 2.461 1 93.31 96 LEU A CA 1
ATOM 704 C C . LEU A 1 96 ? -3.885 -14.406 3.77 1 93.31 96 LEU A C 1
ATOM 706 O O . LEU A 1 96 ? -4.344 -13.273 3.947 1 93.31 96 LEU A O 1
ATOM 710 N N . ASN A 1 97 ? -3.156 -15.062 4.637 1 96.19 97 ASN A N 1
ATOM 711 C CA . ASN A 1 97 ? -2.795 -14.398 5.887 1 96.19 97 ASN A CA 1
ATOM 712 C C . ASN A 1 97 ? -1.984 -13.133 5.637 1 96.19 97 ASN A C 1
ATOM 714 O O . ASN A 1 97 ? -2.227 -12.102 6.27 1 96.19 97 ASN A O 1
ATOM 718 N N . ILE A 1 98 ? -1.089 -13.25 4.738 1 96 98 ILE A N 1
ATOM 719 C CA . ILE A 1 98 ? -0.255 -12.102 4.402 1 96 98 ILE A CA 1
ATOM 720 C C . ILE A 1 98 ? -1.118 -10.992 3.795 1 96 98 ILE A C 1
ATOM 722 O O . ILE A 1 98 ? -0.976 -9.82 4.148 1 96 98 ILE A O 1
ATOM 726 N N . LEU A 1 99 ? -2.037 -11.328 2.934 1 95.44 99 LEU A N 1
ATOM 727 C CA . LEU A 1 99 ? -2.93 -10.359 2.303 1 95.44 99 LEU A CA 1
ATOM 728 C C . LEU A 1 99 ? -3.816 -9.68 3.342 1 95.44 99 LEU A C 1
ATOM 730 O O . LEU A 1 99 ? -3.986 -8.461 3.314 1 95.44 99 LEU A O 1
ATOM 734 N N . GLN A 1 100 ? -4.25 -10.438 4.227 1 95.62 100 GLN A N 1
ATOM 735 C CA . GLN A 1 100 ? -5.105 -9.914 5.285 1 95.62 100 GLN A CA 1
ATOM 736 C C . GLN A 1 100 ? -4.348 -8.938 6.176 1 95.62 100 GLN A C 1
ATOM 738 O O . GLN A 1 100 ? -4.863 -7.875 6.52 1 95.62 100 GLN A O 1
ATOM 743 N N . GLU A 1 101 ? -3.178 -9.32 6.527 1 96.38 101 GLU A N 1
ATOM 744 C CA . GLU A 1 101 ? -2.35 -8.438 7.344 1 96.38 101 GLU A CA 1
ATOM 745 C C . GLU A 1 101 ? -2.027 -7.141 6.605 1 96.38 101 GLU A C 1
ATOM 747 O O . GLU A 1 101 ? -2.088 -6.059 7.188 1 96.38 101 GLU A O 1
ATOM 752 N N . GLY A 1 102 ? -1.703 -7.297 5.352 1 96.31 102 GLY A N 1
ATOM 753 C CA . GLY A 1 102 ? -1.438 -6.121 4.539 1 96.31 102 GLY A CA 1
ATOM 754 C C . GLY A 1 102 ? -2.635 -5.195 4.418 1 96.31 102 GLY A C 1
ATOM 755 O O . GLY A 1 102 ? -2.502 -3.979 4.559 1 96.31 102 GLY A O 1
ATOM 756 N N . LEU A 1 103 ? -3.719 -5.73 4.207 1 94.69 103 LEU A N 1
ATOM 757 C CA . LEU A 1 103 ? -4.945 -4.949 4.09 1 94.69 103 LEU A CA 1
ATOM 758 C C . LEU A 1 103 ? -5.281 -4.262 5.41 1 94.69 103 LEU A C 1
ATOM 760 O O . LEU A 1 103 ? -5.676 -3.096 5.422 1 94.69 103 LEU A O 1
ATOM 764 N N . SER A 1 104 ? -5.066 -4.961 6.48 1 95.88 104 SER A N 1
ATOM 765 C CA . SER A 1 104 ? -5.312 -4.395 7.805 1 95.88 104 SER A CA 1
ATOM 766 C C . SER A 1 104 ? -4.422 -3.186 8.062 1 95.88 104 SER A C 1
ATOM 768 O O . SER A 1 104 ? -4.887 -2.17 8.586 1 95.88 104 SER A O 1
ATOM 770 N N . HIS A 1 105 ? -3.207 -3.334 7.684 1 96.31 105 HIS A N 1
ATOM 771 C CA . HIS A 1 105 ? -2.277 -2.223 7.855 1 96.31 105 HIS A CA 1
ATOM 772 C C . HIS A 1 105 ? -2.686 -1.025 7.004 1 96.31 105 HIS A C 1
ATOM 774 O O . HIS A 1 105 ? -2.629 0.117 7.465 1 96.31 105 HIS A O 1
ATOM 780 N N . SER A 1 106 ? -3.1 -1.308 5.82 1 95.88 106 SER A N 1
ATOM 781 C CA . SER A 1 106 ? -3.521 -0.24 4.922 1 95.88 106 SER A CA 1
ATOM 782 C C . SER A 1 106 ? -4.75 0.484 5.457 1 95.88 106 SER A C 1
ATOM 784 O O . SER A 1 106 ? -4.805 1.715 5.453 1 95.88 106 SER A O 1
ATOM 786 N N . LEU A 1 107 ? -5.668 -0.243 5.941 1 93.81 107 LEU A N 1
ATOM 787 C CA . LEU A 1 107 ? -6.902 0.334 6.465 1 93.81 107 LEU A CA 1
ATOM 788 C C . LEU A 1 107 ? -6.629 1.153 7.723 1 93.81 107 LEU A C 1
ATOM 790 O O . LEU A 1 107 ? -7.215 2.221 7.91 1 93.81 107 LEU A O 1
ATOM 794 N N . GLU A 1 108 ? -5.727 0.692 8.539 1 95.69 108 GLU A N 1
ATOM 795 C CA . GLU A 1 108 ? -5.352 1.444 9.734 1 95.69 108 GLU A CA 1
ATOM 796 C C . GLU A 1 108 ? -4.68 2.764 9.367 1 95.69 108 GLU A C 1
ATOM 798 O O . GLU A 1 108 ? -4.926 3.791 10.008 1 95.69 108 GLU A O 1
ATOM 803 N N . ALA A 1 109 ? -3.838 2.676 8.398 1 95.38 109 ALA A N 1
ATOM 804 C CA . ALA A 1 109 ? -3.17 3.889 7.938 1 95.38 109 ALA A CA 1
ATOM 805 C C . ALA A 1 109 ? -4.18 4.91 7.418 1 95.38 109 ALA A C 1
ATOM 807 O O . ALA A 1 109 ? -4.086 6.098 7.73 1 95.38 109 ALA A O 1
ATOM 808 N N . VAL A 1 110 ? -5.137 4.477 6.625 1 95 110 VAL A N 1
ATOM 809 C CA . VAL A 1 110 ? -6.172 5.352 6.09 1 95 110 VAL A CA 1
ATOM 810 C C . VAL A 1 110 ? -7 5.934 7.234 1 95 110 VAL A C 1
ATOM 812 O O . VAL A 1 110 ? -7.312 7.125 7.234 1 95 110 VAL A O 1
ATOM 815 N N . ARG A 1 111 ? -7.324 5.117 8.227 1 93.06 111 ARG A N 1
ATOM 816 C CA . ARG A 1 111 ? -8.086 5.562 9.383 1 93.06 111 ARG A CA 1
ATOM 817 C C . ARG A 1 111 ? -7.359 6.68 10.125 1 93.06 111 ARG A C 1
ATOM 819 O O . ARG A 1 111 ? -7.973 7.676 10.516 1 93.06 111 ARG A O 1
ATOM 826 N N . LEU A 1 112 ? -6.062 6.484 10.281 1 94 112 LEU A N 1
ATOM 827 C CA . LEU A 1 112 ? -5.266 7.492 10.969 1 94 112 LEU A CA 1
ATOM 828 C C . LEU A 1 112 ? -5.246 8.805 10.188 1 94 112 LEU A C 1
ATOM 830 O O . LEU A 1 112 ? -5.43 9.875 10.766 1 94 112 LEU A O 1
ATOM 834 N N . GLU A 1 113 ? -5.109 8.688 8.914 1 94.94 113 GLU A N 1
ATOM 835 C CA . GLU A 1 113 ? -5.074 9.891 8.086 1 94.94 113 GLU A CA 1
ATOM 836 C C . GLU A 1 113 ? -6.422 10.609 8.109 1 94.94 113 GLU A C 1
ATOM 838 O O . GLU A 1 113 ? -6.473 11.836 8.172 1 94.94 113 GLU A O 1
ATOM 843 N N . VAL A 1 114 ? -7.461 9.906 8.094 1 94.44 114 VAL A N 1
ATOM 844 C CA . VAL A 1 114 ? -8.805 10.484 8.125 1 94.44 114 VAL A CA 1
ATOM 845 C C . VAL A 1 114 ? -9.031 11.172 9.469 1 94.44 114 VAL A C 1
ATOM 847 O O . VAL A 1 114 ? -9.617 12.258 9.523 1 94.44 114 VAL A O 1
ATOM 850 N N . LYS A 1 115 ? -8.555 10.594 10.508 1 93.56 115 LYS A N 1
ATOM 851 C CA . LYS A 1 115 ? -8.641 11.219 11.828 1 93.56 115 LYS A CA 1
ATOM 852 C C . LYS A 1 115 ? -7.922 12.562 11.852 1 93.56 115 LYS A C 1
ATOM 854 O O . LYS A 1 115 ? -8.438 13.539 12.391 1 93.56 115 LYS A O 1
ATOM 859 N N . GLN A 1 116 ? -6.789 12.586 11.289 1 94.88 116 GLN A N 1
ATOM 860 C CA . GLN A 1 116 ? -6.012 13.82 11.227 1 94.88 116 GLN A CA 1
ATOM 861 C C . GLN A 1 116 ? -6.73 14.883 10.398 1 94.88 116 GLN A C 1
ATOM 863 O O . GLN A 1 116 ? -6.719 16.062 10.75 1 94.88 116 GLN A O 1
ATOM 868 N N . ILE A 1 117 ? -7.387 14.477 9.359 1 95.38 117 ILE A N 1
ATOM 869 C CA . ILE A 1 117 ? -8.125 15.398 8.5 1 95.38 117 ILE A CA 1
ATOM 870 C C . ILE A 1 117 ? -9.312 15.977 9.266 1 95.38 117 ILE A C 1
ATOM 872 O O . ILE A 1 117 ? -9.562 17.188 9.211 1 95.38 117 ILE A O 1
ATOM 876 N N . ILE A 1 118 ? -9.984 15.156 9.984 1 94.88 118 ILE A N 1
ATOM 877 C CA . ILE A 1 118 ? -11.133 15.594 10.766 1 94.88 118 ILE A CA 1
ATOM 878 C C . ILE A 1 118 ? -10.688 16.594 11.828 1 94.88 118 ILE A C 1
ATOM 880 O O . ILE A 1 118 ? -11.336 17.625 12.023 1 94.88 118 ILE A O 1
ATOM 884 N N . GLN A 1 119 ? -9.547 16.297 12.453 1 94.62 119 GLN A N 1
ATOM 885 C CA . GLN A 1 119 ? -9.016 17.219 13.461 1 94.62 119 GLN A CA 1
ATOM 886 C C . GLN A 1 119 ? -8.664 18.562 12.844 1 94.62 119 GLN A C 1
ATOM 888 O O . GLN A 1 119 ? -8.938 19.609 13.43 1 94.62 119 GLN A O 1
ATOM 893 N N . MET A 1 120 ? -8.039 18.5 11.703 1 95.25 120 MET A N 1
ATOM 894 C CA . MET A 1 120 ? -7.711 19.734 11 1 95.25 120 MET A CA 1
ATOM 895 C C . MET A 1 120 ? -8.969 20.547 10.703 1 95.25 120 MET A C 1
ATOM 897 O O . MET A 1 120 ? -9.008 21.75 10.961 1 95.25 120 MET A O 1
ATOM 901 N N . LEU A 1 121 ? -10.047 19.922 10.242 1 94.38 121 LEU A N 1
ATOM 902 C CA . LEU A 1 121 ? -11.289 20.594 9.898 1 94.38 121 LEU A CA 1
ATOM 903 C C . LEU A 1 121 ? -11.969 21.156 11.148 1 94.38 121 LEU A C 1
ATOM 905 O O . LEU A 1 121 ? -12.539 22.25 11.109 1 94.38 121 LEU A O 1
ATOM 909 N N . ARG A 1 122 ? -11.898 20.391 12.195 1 94.38 122 ARG A N 1
ATOM 910 C CA . ARG A 1 122 ? -12.445 20.844 13.461 1 94.38 122 ARG A CA 1
ATOM 911 C C . ARG A 1 122 ? -11.789 22.156 13.898 1 94.38 122 ARG A C 1
ATOM 913 O O . ARG A 1 122 ? -12.484 23.109 14.266 1 94.38 122 ARG A O 1
ATOM 920 N N . GLU A 1 123 ? -10.438 22.25 13.812 1 93.56 123 GLU A N 1
ATOM 921 C CA . GLU A 1 123 ? -9.711 23.453 14.211 1 93.56 123 GLU A CA 1
ATOM 922 C C . GLU A 1 123 ? -10 24.609 13.266 1 93.56 123 GLU A C 1
ATOM 924 O O . GLU A 1 123 ? -10.148 25.75 13.703 1 93.56 123 GLU A O 1
ATOM 929 N N . TYR A 1 124 ? -10.078 24.281 12.047 1 93 124 TYR A N 1
ATOM 930 C CA . TYR A 1 124 ? -10.391 25.281 11.031 1 93 124 TYR A CA 1
ATOM 931 C C . TYR A 1 124 ? -11.766 25.891 11.289 1 93 124 TYR A C 1
ATOM 933 O O . TYR A 1 124 ? -11.914 27.125 11.297 1 93 124 TYR A O 1
ATOM 941 N N . LEU A 1 125 ? -12.75 25.094 11.523 1 92.88 125 LEU A N 1
ATOM 942 C CA . LEU A 1 125 ? -14.109 25.547 11.773 1 92.88 125 LEU A CA 1
ATOM 943 C C . LEU A 1 125 ? -14.172 26.344 13.07 1 92.88 125 LEU A C 1
ATOM 945 O O . LEU A 1 125 ? -14.883 27.359 13.156 1 92.88 125 LEU A O 1
ATOM 949 N N . ASP A 1 126 ? -13.406 25.938 14.023 1 92.44 126 ASP A N 1
ATOM 950 C CA . ASP A 1 126 ? -13.328 26.656 15.281 1 92.44 126 ASP A CA 1
ATOM 951 C C . ASP A 1 126 ? -12.766 28.062 15.07 1 92.44 126 ASP A C 1
ATOM 953 O O . ASP A 1 126 ? -13.305 29.047 15.594 1 92.44 126 ASP A O 1
ATOM 957 N N . ARG A 1 127 ? -11.805 28.141 14.312 1 90.81 127 ARG A N 1
ATOM 958 C CA . ARG A 1 127 ? -11.156 29.422 14.062 1 90.81 127 ARG A CA 1
ATOM 959 C C . ARG A 1 127 ? -12.07 30.359 13.273 1 90.81 127 ARG A C 1
ATOM 961 O O . ARG A 1 127 ? -12.008 31.578 13.438 1 90.81 127 ARG A O 1
ATOM 968 N N . LEU A 1 128 ? -12.867 29.781 12.461 1 89.81 128 LEU A N 1
ATOM 969 C CA . LEU A 1 128 ? -13.797 30.562 11.664 1 89.81 128 LEU A CA 1
ATOM 970 C C . LEU A 1 128 ? -15.016 30.969 12.484 1 89.81 128 LEU A C 1
ATOM 972 O O . LEU A 1 128 ? -15.797 31.828 12.055 1 89.81 128 LEU A O 1
ATOM 976 N N . GLY A 1 129 ? -15.172 30.359 13.656 1 90.81 129 GLY A N 1
ATOM 977 C CA . GLY A 1 129 ? -16.344 30.641 14.469 1 90.81 129 GLY A CA 1
ATOM 978 C C . GLY A 1 129 ? -17.578 29.891 13.992 1 90.81 129 GLY A C 1
ATOM 979 O O . GLY A 1 129 ? -18.703 30.344 14.219 1 90.81 129 GLY A O 1
ATOM 980 N N . ARG A 1 130 ? -17.375 28.891 13.219 1 91.88 130 ARG A N 1
ATOM 981 C CA . ARG A 1 130 ? -18.484 28.078 12.734 1 91.88 130 ARG A CA 1
ATOM 982 C C . ARG A 1 130 ? -18.75 26.906 13.672 1 91.88 130 ARG A C 1
ATOM 984 O O . ARG A 1 130 ? -18.578 25.75 13.289 1 91.88 130 ARG A O 1
ATOM 991 N N . HIS A 1 131 ? -19.391 27.156 14.781 1 91.94 131 HIS A N 1
ATOM 992 C CA . HIS A 1 131 ? -19.562 26.188 15.852 1 91.94 131 HIS A CA 1
ATOM 993 C C . HIS A 1 131 ? -20.594 25.125 15.477 1 91.94 131 HIS A C 1
ATOM 995 O O . HIS A 1 131 ? -20.438 23.953 15.82 1 91.94 131 HIS A O 1
ATOM 1001 N N . GLU A 1 132 ? -21.594 25.5 14.781 1 93.12 132 GLU A N 1
ATOM 1002 C CA . GLU A 1 132 ? -22.609 24.547 14.367 1 93.12 132 GLU A CA 1
ATOM 1003 C C . GLU A 1 132 ? -22.016 23.484 13.445 1 93.12 132 GLU A C 1
ATOM 1005 O O . GLU A 1 132 ? -22.312 22.297 13.602 1 93.12 132 GLU A O 1
ATOM 1010 N N . GLN A 1 133 ? -21.234 23.938 12.43 1 91.75 133 GLN A N 1
ATOM 1011 C CA . GLN A 1 133 ? -20.594 23 11.508 1 91.75 133 GLN A CA 1
ATOM 1012 C C . GLN A 1 133 ? -19.609 22.094 12.242 1 91.75 133 GLN A C 1
ATOM 1014 O O . GLN A 1 133 ? -19.484 20.906 11.922 1 91.75 133 GLN A O 1
ATOM 1019 N N . LYS A 1 134 ? -18.906 22.641 13.172 1 92.88 134 LYS A N 1
ATOM 1020 C CA . LYS A 1 134 ? -17.984 21.844 13.984 1 92.88 134 LYS A CA 1
ATOM 1021 C C . LYS A 1 134 ? -18.734 20.75 14.734 1 92.88 134 LYS A C 1
ATOM 1023 O O . LYS A 1 134 ? -18.266 19.609 14.789 1 92.88 134 LYS A O 1
ATOM 1028 N N . GLU A 1 135 ? -19.891 21.078 15.281 1 92.62 135 GLU A N 1
ATOM 1029 C CA . GLU A 1 135 ? -20.688 20.109 16.016 1 92.62 135 GLU A CA 1
ATOM 1030 C C . GLU A 1 135 ? -21.203 19 15.086 1 92.62 135 GLU A C 1
ATOM 1032 O O . GLU A 1 135 ? -21.234 17.828 15.469 1 92.62 135 GLU A O 1
ATOM 1037 N N . GLN A 1 136 ? -21.578 19.438 13.906 1 92.12 136 GLN A N 1
ATOM 1038 C CA . GLN A 1 136 ? -22.016 18.453 12.93 1 92.12 136 GLN A CA 1
ATOM 1039 C C . GLN A 1 136 ? -20.906 17.469 12.586 1 92.12 136 GLN A C 1
ATOM 1041 O O . GLN A 1 136 ? -21.125 16.266 12.469 1 92.12 136 GLN A O 1
ATOM 1046 N N . LEU A 1 137 ? -19.719 18.047 12.383 1 91.12 137 LEU A N 1
ATOM 1047 C CA . LEU A 1 137 ? -18.562 17.219 12.109 1 91.12 137 LEU A CA 1
ATOM 1048 C C . LEU A 1 137 ? -18.297 16.266 13.266 1 91.12 137 LEU A C 1
ATOM 1050 O O . LEU A 1 137 ? -18.047 15.07 13.047 1 91.12 137 LEU A O 1
ATOM 1054 N N . ASP A 1 138 ? -18.438 16.703 14.492 1 90.75 138 ASP A N 1
ATOM 1055 C CA . ASP A 1 138 ? -18.234 15.875 15.68 1 90.75 138 ASP A CA 1
ATOM 1056 C C . ASP A 1 138 ? -19.281 14.766 15.766 1 90.75 138 ASP A C 1
ATOM 1058 O O . ASP A 1 138 ? -18.953 13.633 16.141 1 90.75 138 ASP A O 1
ATOM 1062 N N . ASP A 1 139 ? -20.422 15.07 15.391 1 90.38 139 ASP A N 1
ATOM 1063 C CA . ASP A 1 139 ? -21.5 14.086 15.398 1 90.38 139 ASP A CA 1
ATOM 1064 C C . ASP A 1 139 ? -21.234 12.984 14.383 1 90.38 139 ASP A C 1
ATOM 1066 O O . ASP A 1 139 ? -21.438 11.797 14.68 1 90.38 139 ASP A O 1
ATOM 1070 N N . LEU A 1 140 ? -20.828 13.469 13.266 1 83.94 140 LEU A N 1
ATOM 1071 C CA . LEU A 1 140 ? -20.516 12.508 12.211 1 83.94 140 LEU A CA 1
ATOM 1072 C C . LEU A 1 140 ? -19.391 11.57 12.641 1 83.94 140 LEU A C 1
ATOM 1074 O O . LEU A 1 140 ? -19.469 10.359 12.43 1 83.94 140 LEU A O 1
ATOM 1078 N N . CYS A 1 141 ? -18.359 12.133 13.203 1 86.38 141 CYS A N 1
ATOM 1079 C CA . CYS A 1 141 ? -17.219 11.352 13.648 1 86.38 141 CYS A CA 1
ATOM 1080 C C . CYS A 1 141 ? -17.625 10.352 14.727 1 86.38 141 CYS A C 1
ATOM 1082 O O . CYS A 1 141 ? -17.156 9.219 14.742 1 86.38 141 CYS A O 1
ATOM 1084 N N . SER A 1 142 ? -18.469 10.742 15.602 1 85.69 142 SER A N 1
ATOM 1085 C CA . SER A 1 142 ? -18.953 9.859 16.672 1 85.69 142 SER A CA 1
ATOM 1086 C C . SER A 1 142 ? -19.719 8.68 16.094 1 85.69 142 SER A C 1
ATOM 1088 O O . SER A 1 142 ? -19.562 7.543 16.562 1 85.69 142 SER A O 1
ATOM 1090 N N . LYS A 1 143 ? -20.391 8.82 15.125 1 80.56 143 LYS A N 1
ATOM 1091 C CA . LYS A 1 143 ? -21.172 7.754 14.5 1 80.56 143 LYS A CA 1
ATOM 1092 C C . LYS A 1 143 ? -20.25 6.762 13.781 1 80.56 143 LYS A C 1
ATOM 1094 O O . LYS A 1 143 ? -20.5 5.551 13.82 1 80.56 143 LYS A O 1
ATOM 1099 N N . LEU A 1 144 ? -19.25 7.355 13.164 1 77.75 144 LEU A N 1
ATOM 1100 C CA . LEU A 1 144 ? -18.312 6.5 12.453 1 77.75 144 LEU A CA 1
ATOM 1101 C C . LEU A 1 144 ? -17.531 5.629 13.422 1 77.75 144 LEU A C 1
ATOM 1103 O O . LEU A 1 144 ? -17.219 4.473 13.125 1 77.75 144 LEU A O 1
ATOM 1107 N N . GLN A 1 145 ? -17.156 6.188 14.531 1 78.19 145 GLN A N 1
ATOM 1108 C CA . GLN A 1 145 ? -16.422 5.438 15.547 1 78.19 145 GLN A CA 1
ATOM 1109 C C . GLN A 1 145 ? -17.281 4.312 16.125 1 78.19 145 GLN A C 1
ATOM 1111 O O . GLN A 1 145 ? -16.781 3.219 16.391 1 78.19 145 GLN A O 1
ATOM 1116 N N . MET A 1 146 ? -18.547 4.547 16.219 1 70.75 146 MET A N 1
ATOM 1117 C CA . MET A 1 146 ? -19.469 3.559 16.781 1 70.75 146 MET A CA 1
ATOM 1118 C C . MET A 1 146 ? -19.719 2.424 15.797 1 70.75 146 MET A C 1
ATOM 1120 O O . MET A 1 146 ? -19.844 1.266 16.203 1 70.75 146 MET A O 1
ATOM 1124 N N . THR A 1 147 ? -19.719 2.697 14.555 1 63.28 147 THR A N 1
ATOM 1125 C CA . THR A 1 147 ? -19.922 1.668 13.539 1 63.28 147 THR A CA 1
ATOM 1126 C C . THR A 1 147 ? -18.688 0.779 13.414 1 63.28 147 THR A C 1
ATOM 1128 O O . THR A 1 147 ? -18.812 -0.435 13.234 1 63.28 147 THR A O 1
ATOM 1131 N N . SER A 1 148 ? -17.531 1.343 13.508 1 65.5 148 SER A N 1
ATOM 1132 C CA . SER A 1 148 ? -16.297 0.584 13.414 1 65.5 148 SER A CA 1
ATOM 1133 C C . SER A 1 148 ? -16.141 -0.37 14.594 1 65.5 148 SER A C 1
ATOM 1135 O O . SER A 1 148 ? -15.625 -1.48 14.438 1 65.5 148 SER A O 1
ATOM 1137 N N . THR A 1 149 ? -16.453 0.049 15.688 1 59.12 149 THR A N 1
ATOM 1138 C CA . THR A 1 149 ? -16.359 -0.79 16.875 1 59.12 149 THR A CA 1
ATOM 1139 C C . THR A 1 149 ? -17.375 -1.936 16.812 1 59.12 149 THR A C 1
ATOM 1141 O O . THR A 1 149 ? -17.078 -3.051 17.25 1 59.12 149 THR A O 1
ATOM 1144 N N . LYS A 1 150 ? -18.359 -1.853 16.219 1 55.34 150 LYS A N 1
ATOM 1145 C CA . LYS A 1 150 ? -19.359 -2.914 16.156 1 55.34 150 LYS A CA 1
ATOM 1146 C C . LYS A 1 150 ? -18.953 -3.986 15.156 1 55.34 150 LYS A C 1
ATOM 1148 O O . LYS A 1 150 ? -19.266 -5.164 15.336 1 55.34 150 LYS A O 1
ATOM 1153 N N . GLU A 1 151 ? -18.406 -3.756 14.188 1 51.53 151 GLU A N 1
ATOM 1154 C CA . GLU A 1 151 ? -17.969 -4.773 13.234 1 51.53 151 GLU A CA 1
ATOM 1155 C C . GLU A 1 151 ? -16.812 -5.582 13.797 1 51.53 151 GLU A C 1
ATOM 1157 O O . GLU A 1 151 ? -16.578 -6.719 13.375 1 51.53 151 GLU A O 1
ATOM 1162 N N . GLN A 1 152 ? -16.094 -5.164 14.75 1 49.31 152 GLN A N 1
ATOM 1163 C CA . GLN A 1 152 ? -14.977 -5.852 15.398 1 49.31 152 GLN A CA 1
ATOM 1164 C C . GLN A 1 152 ? -15.477 -6.84 16.453 1 49.31 152 GLN A C 1
ATOM 1166 O O . GLN A 1 152 ? -14.727 -7.707 16.891 1 49.31 152 GLN A O 1
ATOM 1171 N N . VAL A 1 153 ? -16.656 -6.699 16.891 1 37.69 153 VAL A N 1
ATOM 1172 C CA . VAL A 1 153 ? -17.219 -7.656 17.844 1 37.69 153 VAL A CA 1
ATOM 1173 C C . VAL A 1 153 ? -17.953 -8.758 17.094 1 37.69 153 VAL A C 1
ATOM 1175 O O . VAL A 1 153 ? -18.688 -8.484 16.141 1 37.69 153 VAL A O 1
ATOM 1178 N N . SER B 1 1 ? 19.844 21.078 20.141 1 77.19 1 SER B N 1
ATOM 1179 C CA . SER B 1 1 ? 18.469 20.906 19.656 1 77.19 1 SER B CA 1
ATOM 1180 C C . SER B 1 1 ? 17.719 22.234 19.641 1 77.19 1 SER B C 1
ATOM 1182 O O . SER B 1 1 ? 18.141 23.203 20.266 1 77.19 1 SER B O 1
ATOM 1184 N N . VAL B 1 2 ? 16.719 22.359 18.766 1 83.56 2 VAL B N 1
ATOM 1185 C CA . VAL B 1 2 ? 15.898 23.562 18.703 1 83.56 2 VAL B CA 1
ATOM 1186 C C . VAL B 1 2 ? 15.398 23.922 20.109 1 83.56 2 VAL B C 1
ATOM 1188 O O . VAL B 1 2 ? 15.391 25.078 20.5 1 83.56 2 VAL B O 1
ATOM 1191 N N . GLN B 1 3 ? 15.164 22.875 20.891 1 83.88 3 GLN B N 1
ATOM 1192 C CA . GLN B 1 3 ? 14.695 23.094 22.266 1 83.88 3 GLN B CA 1
ATOM 1193 C C . GLN B 1 3 ? 15.758 23.797 23.094 1 83.88 3 GLN B C 1
ATOM 1195 O O . GLN B 1 3 ? 15.445 24.75 23.812 1 83.88 3 GLN B O 1
ATOM 1200 N N . GLN B 1 4 ? 16.922 23.328 22.984 1 81.94 4 GLN B N 1
ATOM 1201 C CA . GLN B 1 4 ? 18.016 23.922 23.75 1 81.94 4 GLN B CA 1
ATOM 1202 C C . GLN B 1 4 ? 18.234 25.375 23.344 1 81.94 4 GLN B C 1
ATOM 1204 O O . GLN B 1 4 ? 18.484 26.234 24.188 1 81.94 4 GLN B O 1
ATOM 1209 N N . LEU B 1 5 ? 18.125 25.594 22.109 1 80.81 5 LEU B N 1
ATOM 1210 C CA . LEU B 1 5 ? 18.328 26.953 21.625 1 80.81 5 LEU B CA 1
ATOM 1211 C C . LEU B 1 5 ? 17.25 27.891 22.156 1 80.81 5 LEU B C 1
ATOM 1213 O O . LEU B 1 5 ? 17.547 29.016 22.562 1 80.81 5 LEU B O 1
ATOM 1217 N N . LEU B 1 6 ? 16.078 27.391 22.281 1 83.25 6 LEU B N 1
ATOM 1218 C CA . LEU B 1 6 ? 14.969 28.203 22.75 1 83.25 6 LEU B CA 1
ATOM 1219 C C . LEU B 1 6 ? 15.055 28.438 24.266 1 83.25 6 LEU B C 1
ATOM 1221 O O . LEU B 1 6 ? 14.766 29.531 24.75 1 83.25 6 LEU B O 1
ATOM 1225 N N . GLU B 1 7 ? 15.602 27.391 24.844 1 86.06 7 GLU B N 1
ATOM 1226 C CA . GLU B 1 7 ? 15.773 27.531 26.297 1 86.06 7 GLU B CA 1
ATOM 1227 C C . GLU B 1 7 ? 16.906 28.5 26.625 1 86.06 7 GLU B C 1
ATOM 1229 O O . GLU B 1 7 ? 16.875 29.156 27.672 1 86.06 7 GLU B O 1
ATOM 1234 N N . ASP B 1 8 ? 17.781 28.703 25.719 1 87.62 8 ASP B N 1
ATOM 1235 C CA . ASP B 1 8 ? 18.906 29.609 25.906 1 87.62 8 ASP B CA 1
ATOM 1236 C C . ASP B 1 8 ? 18.516 31.031 25.516 1 87.62 8 ASP B C 1
ATOM 1238 O O . ASP B 1 8 ? 19.359 31.938 25.547 1 87.62 8 ASP B O 1
ATOM 1242 N N . GLY B 1 9 ? 17.328 31.203 25.062 1 87.5 9 GLY B N 1
ATOM 1243 C CA . GLY B 1 9 ? 16.797 32.531 24.859 1 87.5 9 GLY B CA 1
ATOM 1244 C C . GLY B 1 9 ? 16.812 32.969 23.406 1 87.5 9 GLY B C 1
ATOM 1245 O O . GLY B 1 9 ? 16.672 34.156 23.109 1 87.5 9 GLY B O 1
ATOM 1246 N N . ALA B 1 10 ? 17.016 32.031 22.547 1 89 10 ALA B N 1
ATOM 1247 C CA . ALA B 1 10 ? 16.953 32.375 21.141 1 89 10 ALA B CA 1
ATOM 124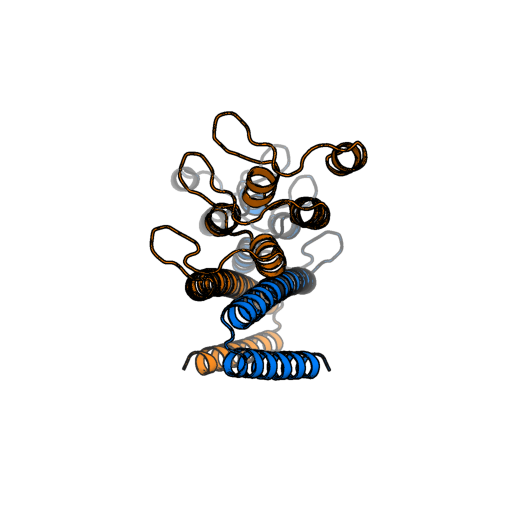8 C C . ALA B 1 10 ? 15.562 32.906 20.766 1 89 10 ALA B C 1
ATOM 1250 O O . ALA B 1 10 ? 14.547 32.406 21.25 1 89 10 ALA B O 1
ATOM 1251 N N . ASP B 1 11 ? 15.516 34 19.922 1 93.88 11 ASP B N 1
ATOM 1252 C CA . ASP B 1 11 ? 14.258 34.562 19.453 1 93.88 11 ASP B CA 1
ATOM 1253 C C . ASP B 1 11 ? 13.578 33.656 18.438 1 93.88 11 ASP B C 1
ATOM 1255 O O . ASP B 1 11 ? 14.094 33.438 17.344 1 93.88 11 ASP B O 1
ATOM 1259 N N . PRO B 1 12 ? 12.5 33.094 18.781 1 94.19 12 PRO B N 1
ATOM 1260 C CA . PRO B 1 12 ? 11.828 32.156 17.875 1 94.19 12 PRO B CA 1
ATOM 1261 C C . PRO B 1 12 ? 11.297 32.812 16.609 1 94.19 12 PRO B C 1
ATOM 1263 O O . PRO B 1 12 ? 10.898 32.156 15.664 1 94.19 12 PRO B O 1
ATOM 1266 N N . CYS B 1 13 ? 11.32 34.156 16.516 1 95.56 13 CYS B N 1
ATOM 1267 C CA . CYS B 1 13 ? 10.789 34.906 15.383 1 95.56 13 CYS B CA 1
ATOM 1268 C C . CYS B 1 13 ? 11.922 35.406 14.484 1 95.56 13 CYS B C 1
ATOM 1270 O O . CYS B 1 13 ? 11.68 36.094 13.492 1 95.56 13 CYS B O 1
ATOM 1272 N N . ALA B 1 14 ? 13.117 35.031 14.898 1 95 14 ALA B N 1
ATOM 1273 C CA . ALA B 1 14 ? 14.25 35.469 14.078 1 95 14 ALA B CA 1
ATOM 1274 C C . ALA B 1 14 ? 14.156 34.906 12.672 1 95 14 ALA B C 1
ATOM 1276 O O . ALA B 1 14 ? 13.836 33.719 12.492 1 95 14 ALA B O 1
ATOM 1277 N N . ALA B 1 15 ? 14.414 35.812 11.641 1 96.38 15 ALA B N 1
ATOM 1278 C CA . ALA B 1 15 ? 14.297 35.375 10.25 1 96.38 15 ALA B CA 1
ATOM 1279 C C . ALA B 1 15 ? 15.648 35.438 9.539 1 96.38 15 ALA B C 1
ATOM 1281 O O . ALA B 1 15 ? 16.531 36.188 9.953 1 96.38 15 ALA B O 1
ATOM 1282 N N . ASP B 1 16 ? 15.812 34.625 8.539 1 96.12 16 ASP B N 1
ATOM 1283 C CA . ASP B 1 16 ? 17 34.75 7.688 1 96.12 16 ASP B CA 1
ATOM 1284 C C . ASP B 1 16 ? 16.828 35.844 6.641 1 96.12 16 ASP B C 1
ATOM 1286 O O . ASP B 1 16 ? 15.906 36.656 6.742 1 96.12 16 ASP B O 1
ATOM 1290 N N . ASP B 1 17 ? 17.688 35.844 5.719 1 95.75 17 ASP B N 1
ATOM 1291 C CA . ASP B 1 17 ? 17.719 36.938 4.727 1 95.75 17 ASP B CA 1
ATOM 1292 C C . ASP B 1 17 ? 16.516 36.844 3.789 1 95.75 17 ASP B C 1
ATOM 1294 O O . ASP B 1 17 ? 16.219 37.781 3.07 1 95.75 17 ASP B O 1
ATOM 1298 N N . LYS B 1 18 ? 15.844 35.719 3.859 1 96.25 18 LYS B N 1
ATOM 1299 C CA . LYS B 1 18 ? 14.68 35.5 2.996 1 96.25 18 LYS B CA 1
ATOM 1300 C C . LYS B 1 18 ? 13.383 35.656 3.783 1 96.25 18 LYS B C 1
ATOM 1302 O O . LYS B 1 18 ? 12.305 35.312 3.275 1 96.25 18 LYS B O 1
ATOM 1307 N N . GLY B 1 19 ? 13.539 36.031 5.016 1 96.75 19 GLY B N 1
ATOM 1308 C CA . GLY B 1 19 ? 12.367 36.25 5.848 1 96.75 19 GLY B CA 1
ATOM 1309 C C . GLY B 1 19 ? 11.836 34.938 6.453 1 96.75 19 GLY B C 1
ATOM 1310 O O . GLY B 1 19 ? 10.734 34.938 7 1 96.75 19 GLY B O 1
ATOM 1311 N N . ARG B 1 20 ? 12.734 33.906 6.332 1 97.12 20 ARG B N 1
ATOM 1312 C CA . ARG B 1 20 ? 12.273 32.594 6.832 1 97.12 20 ARG B CA 1
ATOM 1313 C C . ARG B 1 20 ? 12.695 32.406 8.281 1 97.12 20 ARG B C 1
ATOM 1315 O O . ARG B 1 20 ? 13.852 32.625 8.641 1 97.12 20 ARG B O 1
ATOM 1322 N N . THR B 1 21 ? 11.695 32.031 9.047 1 97.12 21 THR B N 1
ATOM 1323 C CA . THR B 1 21 ? 11.938 31.719 10.453 1 97.12 21 THR B CA 1
ATOM 1324 C C . THR B 1 21 ? 12.062 30.203 10.664 1 97.12 21 THR B C 1
ATOM 1326 O O . THR B 1 21 ? 11.805 29.422 9.742 1 97.12 21 THR B O 1
ATOM 1329 N N . ALA B 1 22 ? 12.523 29.828 11.875 1 96.94 22 ALA B N 1
ATOM 1330 C CA . ALA B 1 22 ? 12.555 28.406 12.234 1 96.94 22 ALA B CA 1
ATOM 1331 C C . ALA B 1 22 ? 11.18 27.766 12.031 1 96.94 22 ALA B C 1
ATOM 1333 O O . ALA B 1 22 ? 11.086 26.609 11.633 1 96.94 22 ALA B O 1
ATOM 1334 N N . LEU B 1 23 ? 10.086 28.5 12.203 1 98 23 LEU B N 1
ATOM 1335 C CA . LEU B 1 23 ? 8.727 28 12.055 1 98 23 LEU B CA 1
ATOM 1336 C C . LEU B 1 23 ? 8.422 27.688 10.594 1 98 23 LEU B C 1
ATOM 1338 O O . LEU B 1 23 ? 7.789 26.672 10.289 1 98 23 LEU B O 1
ATOM 1342 N N . HIS B 1 24 ? 8.891 28.547 9.742 1 97.44 24 HIS B N 1
ATOM 1343 C CA . HIS B 1 24 ? 8.734 28.266 8.32 1 97.44 24 HIS B CA 1
ATOM 1344 C C . HIS B 1 24 ? 9.375 26.938 7.941 1 97.44 24 HIS B C 1
ATOM 1346 O O . HIS B 1 24 ? 8.734 26.094 7.312 1 97.44 24 HIS B O 1
ATOM 1352 N N . PHE B 1 25 ? 10.578 26.766 8.344 1 97.19 25 PHE B N 1
ATOM 1353 C CA . PHE B 1 25 ? 11.328 25.562 7.992 1 97.19 25 PHE B CA 1
ATOM 1354 C C . PHE B 1 25 ? 10.688 24.328 8.609 1 97.19 25 PHE B C 1
ATOM 1356 O O . PHE B 1 25 ? 10.523 23.312 7.941 1 97.19 25 PHE B O 1
ATOM 1363 N N . ALA B 1 26 ? 10.406 24.406 9.922 1 97.88 26 ALA B N 1
ATOM 1364 C CA . ALA B 1 26 ? 9.781 23.266 10.594 1 97.88 26 ALA B CA 1
ATOM 1365 C C . ALA B 1 26 ? 8.461 22.906 9.938 1 97.88 26 ALA B C 1
ATOM 1367 O O . ALA B 1 26 ? 8.125 21.719 9.812 1 97.88 26 ALA B O 1
ATOM 1368 N N . SER B 1 27 ? 7.648 23.891 9.484 1 97.38 27 SER B N 1
ATOM 1369 C CA . SER B 1 27 ? 6.355 23.672 8.844 1 97.38 27 SER B CA 1
ATOM 1370 C C . SER B 1 27 ? 6.52 23.016 7.48 1 97.38 27 SER B C 1
ATOM 1372 O O . SER B 1 27 ? 5.809 22.062 7.16 1 97.38 27 SER B O 1
ATOM 1374 N N . CYS B 1 28 ? 7.465 23.469 6.688 1 96.56 28 CYS B N 1
ATOM 1375 C CA . CYS B 1 28 ? 7.699 22.906 5.355 1 96.56 28 CYS B CA 1
ATOM 1376 C C . CYS B 1 28 ? 8.203 21.469 5.441 1 96.56 28 CYS B C 1
ATOM 1378 O O . CYS B 1 28 ? 7.91 20.656 4.566 1 96.56 28 CYS B O 1
ATOM 1380 N N . ASN B 1 29 ? 8.906 21.25 6.562 1 97 29 ASN B N 1
ATOM 1381 C CA . ASN B 1 29 ? 9.5 19.922 6.734 1 97 29 ASN B CA 1
ATOM 1382 C C . ASN B 1 29 ? 8.547 18.969 7.449 1 97 29 ASN B C 1
ATOM 1384 O O . ASN B 1 29 ? 8.867 17.797 7.652 1 97 29 ASN B O 1
ATOM 1388 N N . GLY B 1 30 ? 7.527 19.484 7.898 1 97.19 30 GLY B N 1
ATOM 1389 C CA . GLY B 1 30 ? 6.508 18.641 8.516 1 97.19 30 GLY B CA 1
ATOM 1390 C C . GLY B 1 30 ? 6.867 18.188 9.914 1 97.19 30 GLY B C 1
ATOM 1391 O O . GLY B 1 30 ? 6.418 17.141 10.367 1 97.19 30 GLY B O 1
ATOM 1392 N N . ASN B 1 31 ? 7.695 18.859 10.57 1 97.44 31 ASN B N 1
ATOM 1393 C CA . ASN B 1 31 ? 8.086 18.5 11.922 1 97.44 31 ASN B CA 1
ATOM 1394 C C . ASN B 1 31 ? 7.125 19.062 12.961 1 97.44 31 ASN B C 1
ATOM 1396 O O . ASN B 1 31 ? 7.406 20.094 13.57 1 97.44 31 ASN B O 1
ATOM 1400 N N . ASP B 1 32 ? 6.145 18.359 13.234 1 96.94 32 ASP B N 1
ATOM 1401 C CA . ASP B 1 32 ? 5.055 18.828 14.078 1 96.94 32 ASP B CA 1
ATOM 1402 C C . ASP B 1 32 ? 5.551 19.141 15.492 1 96.94 32 ASP B C 1
ATOM 1404 O O . ASP B 1 32 ? 5.125 20.125 16.109 1 96.94 32 ASP B O 1
ATOM 1408 N N . HIS B 1 33 ? 6.43 18.328 15.938 1 96.31 33 HIS B N 1
ATOM 1409 C CA . HIS B 1 33 ? 6.965 18.516 17.281 1 96.31 33 HIS B CA 1
ATOM 1410 C C . HIS B 1 33 ? 7.703 19.859 17.391 1 96.31 33 HIS B C 1
ATOM 1412 O O . HIS B 1 33 ? 7.473 20.609 18.328 1 96.31 33 HIS B O 1
ATOM 1418 N N . ILE B 1 34 ? 8.492 20.141 16.484 1 97.31 34 ILE B N 1
ATOM 1419 C CA . ILE B 1 34 ? 9.266 21.375 16.5 1 97.31 34 ILE B CA 1
ATOM 1420 C C . ILE B 1 34 ? 8.336 22.578 16.312 1 97.31 34 ILE B C 1
ATOM 1422 O O . ILE B 1 34 ? 8.516 23.625 16.922 1 97.31 34 ILE B O 1
ATOM 1426 N N . VAL B 1 35 ? 7.324 22.422 15.438 1 98.19 35 VAL B N 1
ATOM 1427 C CA . VAL B 1 35 ? 6.34 23.484 15.234 1 98.19 35 VAL B CA 1
ATOM 1428 C C . VAL B 1 35 ? 5.652 23.812 16.547 1 98.19 35 VAL B C 1
ATOM 1430 O O . VAL B 1 35 ? 5.574 24.984 16.938 1 98.19 35 VAL B O 1
ATOM 1433 N N . GLN B 1 36 ? 5.297 22.75 17.281 1 97.69 36 GLN B N 1
ATOM 1434 C CA . GLN B 1 36 ? 4.645 22.953 18.578 1 97.69 36 GLN B CA 1
ATOM 1435 C C . GLN B 1 36 ? 5.578 23.656 19.562 1 97.69 36 GLN B C 1
ATOM 1437 O O . GLN B 1 36 ? 5.168 24.594 20.25 1 97.69 36 GLN B O 1
ATOM 1442 N N . LEU B 1 37 ? 6.773 23.203 19.547 1 96.56 37 LEU B N 1
ATOM 1443 C CA . LEU B 1 37 ? 7.766 23.766 20.453 1 96.56 37 LEU B CA 1
ATOM 1444 C C . LEU B 1 37 ? 7.969 25.25 20.156 1 96.56 37 LEU B C 1
ATOM 1446 O O . LEU B 1 37 ? 8.016 26.062 21.094 1 96.56 37 LEU B O 1
ATOM 1450 N N . LEU B 1 38 ? 8.094 25.609 18.953 1 97.56 38 LEU B N 1
ATOM 1451 C CA . LEU B 1 38 ? 8.312 27 18.562 1 97.56 38 LEU B CA 1
ATOM 1452 C C . LEU B 1 38 ? 7.113 27.875 18.922 1 97.56 38 LEU B C 1
ATOM 1454 O O . LEU B 1 38 ? 7.277 28.969 19.438 1 97.56 38 LEU B O 1
ATOM 1458 N N . LEU B 1 39 ? 5.953 27.391 18.719 1 97.25 39 LEU B N 1
ATOM 1459 C CA . LEU B 1 39 ? 4.738 28.125 19.062 1 97.25 39 LEU B CA 1
ATOM 1460 C C . LEU B 1 39 ? 4.641 28.328 20.578 1 97.25 39 LEU B C 1
ATOM 1462 O O . LEU B 1 39 ? 4.289 29.422 21.031 1 97.25 39 LEU B O 1
ATOM 1466 N N . ASP B 1 40 ? 5.031 27.297 21.312 1 95.81 40 ASP B N 1
ATOM 1467 C CA . ASP B 1 40 ? 5 27.375 22.766 1 95.81 40 ASP B CA 1
ATOM 1468 C C . ASP B 1 40 ? 5.957 28.438 23.281 1 95.81 40 ASP B C 1
ATOM 1470 O O . ASP B 1 40 ? 5.754 29 24.359 1 95.81 40 ASP B O 1
ATOM 1474 N N . HIS B 1 41 ? 6.914 28.781 22.5 1 95.56 41 HIS B N 1
ATOM 1475 C CA . HIS B 1 41 ? 7.922 29.734 22.938 1 95.56 41 HIS B CA 1
ATOM 1476 C C . HIS B 1 41 ? 7.723 31.094 22.266 1 95.56 41 HIS B C 1
ATOM 1478 O O . HIS B 1 41 ? 8.633 31.922 22.266 1 95.56 41 HIS B O 1
ATOM 1484 N N . GLY B 1 42 ? 6.57 31.203 21.547 1 95.31 42 GLY B N 1
ATOM 1485 C CA . GLY B 1 42 ? 6.16 32.531 21.141 1 95.31 42 GLY B CA 1
ATOM 1486 C C . GLY B 1 42 ? 6.41 32.812 19.672 1 95.31 42 GLY B C 1
ATOM 1487 O O . GLY B 1 42 ? 6.352 33.969 19.234 1 95.31 42 GLY B O 1
ATOM 1488 N N . ALA B 1 43 ? 6.707 31.75 18.906 1 97.06 43 ALA B N 1
ATOM 1489 C CA . ALA B 1 43 ? 6.824 31.984 17.469 1 97.06 43 ALA B CA 1
ATOM 1490 C C . ALA B 1 43 ? 5.508 32.5 16.875 1 97.06 43 ALA B C 1
ATOM 1492 O O . ALA B 1 43 ? 4.43 32.062 17.297 1 97.06 43 ALA B O 1
ATOM 1493 N N . ASP B 1 44 ? 5.625 33.438 15.891 1 97.25 44 ASP B N 1
ATOM 1494 C CA . ASP B 1 44 ? 4.445 33.969 15.234 1 97.25 44 ASP B CA 1
ATOM 1495 C C . ASP B 1 44 ? 4.055 33.156 14.016 1 97.25 44 ASP B C 1
ATOM 1497 O O . ASP B 1 44 ? 4.754 33.156 13 1 97.25 44 ASP B O 1
ATOM 1501 N N . PRO B 1 45 ? 2.965 32.5 14.086 1 96.69 45 PRO B N 1
ATOM 1502 C CA . PRO B 1 45 ? 2.568 31.625 12.969 1 96.69 45 PRO B CA 1
ATOM 1503 C C . PRO B 1 45 ? 2.133 32.438 11.734 1 96.69 45 PRO B C 1
ATOM 1505 O O . PRO B 1 45 ? 1.923 31.844 10.672 1 96.69 45 PRO B O 1
ATOM 1508 N N . ASN B 1 46 ? 2.055 33.75 11.828 1 95.5 46 ASN B N 1
ATOM 1509 C CA . ASN B 1 46 ? 1.535 34.562 10.734 1 95.5 46 ASN B CA 1
ATOM 1510 C C . ASN B 1 46 ? 2.643 35.375 10.062 1 95.5 46 ASN B C 1
ATOM 1512 O O . ASN B 1 46 ? 2.369 36.188 9.203 1 95.5 46 ASN B O 1
ATOM 1516 N N . GLN B 1 47 ? 3.891 35.125 10.539 1 95.56 47 GLN B N 1
ATOM 1517 C CA . GLN B 1 47 ? 5.008 35.812 9.891 1 95.56 47 GLN B CA 1
ATOM 1518 C C . GLN B 1 47 ? 5.164 35.375 8.445 1 95.56 47 GLN B C 1
ATOM 1520 O O . GLN B 1 47 ? 5.074 34.188 8.148 1 95.56 47 GLN B O 1
ATOM 1525 N N . ARG B 1 48 ? 5.383 36.312 7.539 1 94.5 48 ARG B N 1
ATOM 1526 C CA . ARG B 1 48 ? 5.531 36 6.121 1 94.5 48 ARG B CA 1
ATOM 1527 C C . ARG B 1 48 ? 6.996 36.031 5.703 1 94.5 48 ARG B C 1
ATOM 1529 O O . ARG B 1 48 ? 7.773 36.844 6.203 1 94.5 48 ARG B O 1
ATOM 1536 N N . ASP B 1 49 ? 7.344 35.156 4.824 1 94.81 49 ASP B N 1
ATOM 1537 C CA . ASP B 1 49 ? 8.688 35.219 4.254 1 94.81 49 ASP B CA 1
ATOM 1538 C C . ASP B 1 49 ? 8.75 36.188 3.088 1 94.81 49 ASP B C 1
ATOM 1540 O O . ASP B 1 49 ? 7.809 36.969 2.857 1 94.81 49 ASP B O 1
ATOM 1544 N N . GLY B 1 50 ? 9.875 36.219 2.447 1 93.94 50 GLY B N 1
ATOM 1545 C CA . GLY B 1 50 ? 10.102 37.188 1.375 1 93.94 50 GLY B CA 1
ATOM 1546 C C . GLY B 1 50 ? 9.156 37 0.202 1 93.94 50 GLY B C 1
ATOM 1547 O O . GLY B 1 50 ? 8.953 37.906 -0.589 1 93.94 50 GLY B O 1
ATOM 1548 N N . LEU B 1 51 ? 8.539 35.781 0.08 1 92.81 51 LEU B N 1
ATOM 1549 C CA . LEU B 1 51 ? 7.625 35.469 -1.014 1 92.81 51 LEU B CA 1
ATOM 1550 C C . LEU B 1 51 ? 6.176 35.656 -0.574 1 92.81 51 LEU B C 1
ATOM 1552 O O . LEU B 1 51 ? 5.254 35.438 -1.367 1 92.81 51 LEU B O 1
ATOM 1556 N N . GLY B 1 52 ? 6.004 35.969 0.722 1 91.5 52 GLY B N 1
ATOM 1557 C CA . GLY B 1 52 ? 4.664 36.188 1.242 1 91.5 52 GLY B CA 1
ATOM 1558 C C . GLY B 1 52 ? 4.051 34.938 1.842 1 91.5 52 GLY B C 1
ATOM 1559 O O . GLY B 1 52 ? 2.873 34.938 2.209 1 91.5 52 GLY B O 1
ATOM 1560 N N . ASN B 1 53 ? 4.855 33.875 1.998 1 92.94 53 ASN B N 1
ATOM 1561 C CA . ASN B 1 53 ? 4.32 32.625 2.555 1 92.94 53 ASN B CA 1
ATOM 1562 C C . ASN B 1 53 ? 4.328 32.656 4.078 1 92.94 53 ASN B C 1
ATOM 1564 O O . ASN B 1 53 ? 5.312 33.094 4.691 1 92.94 53 ASN B O 1
ATOM 1568 N N . THR B 1 54 ? 3.174 32.281 4.582 1 94.5 54 THR B N 1
ATOM 1569 C CA . THR B 1 54 ? 3.146 31.969 6.008 1 94.5 54 THR B CA 1
ATOM 1570 C C . THR B 1 54 ? 3.531 30.516 6.258 1 94.5 54 THR B C 1
ATOM 1572 O O . THR B 1 54 ? 3.559 29.703 5.328 1 94.5 54 THR B O 1
ATOM 1575 N N . PRO B 1 55 ? 3.867 30.203 7.527 1 95.31 55 PRO B N 1
ATOM 1576 C CA . PRO B 1 55 ? 4.09 28.781 7.832 1 95.31 55 PRO B CA 1
ATOM 1577 C C . PRO B 1 55 ? 2.916 27.906 7.422 1 95.31 55 PRO B C 1
ATOM 1579 O O . PRO B 1 55 ? 3.121 26.797 6.922 1 95.31 55 PRO B O 1
ATOM 1582 N N . LEU B 1 56 ? 1.713 28.391 7.496 1 94.25 56 LEU B N 1
ATOM 1583 C CA . LEU B 1 56 ? 0.515 27.656 7.109 1 94.25 56 LEU B CA 1
ATOM 1584 C C . LEU B 1 56 ? 0.516 27.359 5.613 1 94.25 56 LEU B C 1
ATOM 1586 O O . LEU B 1 56 ? 0.199 26.25 5.195 1 94.25 56 LEU B O 1
ATOM 1590 N N . HIS B 1 57 ? 0.823 28.359 4.852 1 93.06 57 HIS B N 1
ATOM 1591 C CA . HIS B 1 57 ? 0.912 28.172 3.406 1 93.06 57 HIS B CA 1
ATOM 1592 C C . HIS B 1 57 ? 1.882 27.047 3.062 1 93.06 57 HIS B C 1
ATOM 1594 O O . HIS B 1 57 ? 1.577 26.188 2.225 1 93.06 57 HIS B O 1
ATOM 1600 N N . LEU B 1 58 ? 3.064 27.047 3.672 1 93.75 58 LEU B N 1
ATOM 1601 C CA . LEU B 1 58 ? 4.105 26.062 3.379 1 93.75 58 LEU B CA 1
ATOM 1602 C C . LEU B 1 58 ? 3.674 24.672 3.816 1 93.75 58 LEU B C 1
ATOM 1604 O O . LEU B 1 58 ? 3.869 23.703 3.084 1 93.75 58 LEU B O 1
ATOM 1608 N N . ALA B 1 59 ? 3.123 24.594 5.027 1 94.75 59 ALA B N 1
ATOM 1609 C CA . ALA B 1 59 ? 2.625 23.312 5.52 1 94.75 59 ALA B CA 1
ATOM 1610 C C . ALA B 1 59 ? 1.553 22.75 4.59 1 94.75 59 ALA B C 1
ATOM 1612 O O . ALA B 1 59 ? 1.495 21.531 4.359 1 94.75 59 ALA B O 1
ATOM 1613 N N . ALA B 1 60 ? 0.657 23.625 4.062 1 92.31 60 ALA B N 1
ATOM 1614 C CA . ALA B 1 60 ? -0.41 23.203 3.158 1 92.31 60 ALA B CA 1
ATOM 1615 C C . ALA B 1 60 ? 0.157 22.719 1.828 1 92.31 60 ALA B C 1
ATOM 1617 O O . ALA B 1 60 ? -0.263 21.688 1.31 1 92.31 60 ALA B O 1
ATOM 1618 N N . CYS B 1 61 ? 1.161 23.453 1.342 1 89.81 61 CYS B N 1
ATOM 1619 C CA . CYS B 1 61 ? 1.777 23.109 0.066 1 89.81 61 CYS B CA 1
ATOM 1620 C C . CYS B 1 61 ? 2.469 21.75 0.143 1 89.81 61 CYS B C 1
ATOM 1622 O O . CYS B 1 61 ? 2.502 21.016 -0.84 1 89.81 61 CYS B O 1
ATOM 1624 N N . THR B 1 62 ? 2.992 21.453 1.254 1 92.12 62 THR B N 1
ATOM 1625 C CA . THR B 1 62 ? 3.732 20.203 1.405 1 92.12 62 THR B CA 1
ATOM 1626 C C . THR B 1 62 ? 2.844 19.109 2.002 1 92.12 62 THR B C 1
ATOM 1628 O O . THR B 1 62 ? 3.309 18 2.277 1 92.12 62 THR B O 1
ATOM 1631 N N . ASN B 1 63 ? 1.642 19.453 2.285 1 90.88 63 ASN B N 1
ATOM 1632 C CA . ASN B 1 63 ? 0.591 18.5 2.662 1 90.88 63 ASN B CA 1
ATOM 1633 C C . ASN B 1 63 ? 0.858 17.891 4.031 1 90.88 63 ASN B C 1
ATOM 1635 O O . ASN B 1 63 ? 0.629 16.688 4.23 1 90.88 63 ASN B O 1
ATOM 1639 N N . HIS B 1 64 ? 1.326 18.609 4.93 1 94.5 64 HIS B N 1
ATOM 1640 C CA . HIS B 1 64 ? 1.534 18.141 6.297 1 94.5 64 HIS B CA 1
ATOM 1641 C C . HIS B 1 64 ? 0.342 18.484 7.18 1 94.5 64 HIS B C 1
ATOM 1643 O O . HIS B 1 64 ? 0.347 19.5 7.8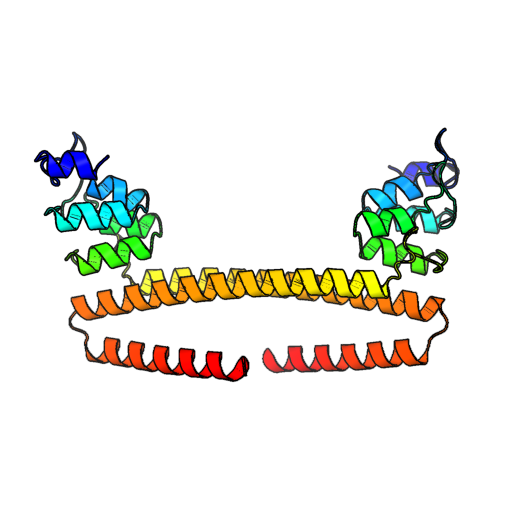71 1 94.5 64 HIS B O 1
ATOM 1649 N N . VAL B 1 65 ? -0.614 17.609 7.27 1 95.69 65 VAL B N 1
ATOM 1650 C CA . VAL B 1 65 ? -1.914 17.859 7.887 1 95.69 65 VAL B CA 1
ATOM 1651 C C . VAL B 1 65 ? -1.741 18.078 9.391 1 95.69 65 VAL B C 1
ATOM 1653 O O . VAL B 1 65 ? -2.271 19.047 9.945 1 95.69 65 VAL B O 1
ATOM 1656 N N . PRO B 1 66 ? -0.878 17.297 10.078 1 96.38 66 PRO B N 1
ATOM 1657 C CA . PRO B 1 66 ? -0.709 17.562 11.508 1 96.38 66 PRO B CA 1
ATOM 1658 C C . PRO B 1 66 ? -0.106 18.938 11.789 1 96.38 66 PRO B C 1
ATOM 1660 O O . PRO B 1 66 ? -0.503 19.594 12.75 1 96.38 66 PRO B O 1
ATOM 1663 N N . VAL B 1 67 ? 0.742 19.344 10.945 1 97.69 67 VAL B N 1
ATOM 1664 C CA . VAL B 1 67 ? 1.376 20.641 11.117 1 97.69 67 VAL B CA 1
ATOM 1665 C C . VAL B 1 67 ? 0.348 21.75 10.906 1 97.69 67 VAL B C 1
ATOM 1667 O O . VAL B 1 67 ? 0.292 22.703 11.672 1 97.69 67 VAL B O 1
ATOM 1670 N N . ILE B 1 68 ? -0.495 21.562 9.883 1 96.06 68 ILE B N 1
ATOM 1671 C CA . ILE B 1 68 ? -1.557 22.531 9.609 1 96.06 68 ILE B CA 1
ATOM 1672 C C . ILE B 1 68 ? -2.455 22.656 10.844 1 96.06 68 ILE B C 1
ATOM 1674 O O . ILE B 1 68 ? -2.752 23.766 11.281 1 96.06 68 ILE B O 1
ATOM 1678 N N . THR B 1 69 ? -2.738 21.578 11.406 1 96.75 69 THR B N 1
ATOM 1679 C CA . THR B 1 69 ? -3.594 21.562 12.586 1 96.75 69 THR B CA 1
ATOM 1680 C C . THR B 1 69 ? -2.938 22.297 13.75 1 96.75 69 THR B C 1
ATOM 1682 O O . THR B 1 69 ? -3.576 23.125 14.398 1 96.75 69 THR B O 1
ATOM 1685 N N . THR B 1 70 ? -1.719 22 13.969 1 97.62 70 THR B N 1
ATOM 1686 C CA . THR B 1 70 ? -0.979 22.625 15.055 1 97.62 70 THR B CA 1
ATOM 1687 C C . THR B 1 70 ? -0.877 24.141 14.836 1 97.62 70 THR B C 1
ATOM 1689 O O . THR B 1 70 ? -1.031 24.922 15.781 1 97.62 70 THR B O 1
ATOM 1692 N N . LEU B 1 71 ? -0.666 24.562 13.609 1 96.88 71 LEU B N 1
ATOM 1693 C CA . LEU B 1 71 ? -0.581 25.984 13.289 1 96.88 71 LEU B CA 1
ATOM 1694 C C . LEU B 1 71 ? -1.921 26.672 13.516 1 96.88 71 LEU B C 1
ATOM 1696 O O . LEU B 1 71 ? -1.969 27.781 14.055 1 96.88 71 LEU B O 1
ATOM 1700 N N . LEU B 1 72 ? -2.98 26.047 13.148 1 95 72 LEU B N 1
ATOM 1701 C CA . LEU B 1 72 ? -4.312 26.594 13.391 1 95 72 LEU B CA 1
ATOM 1702 C C . LEU B 1 72 ? -4.566 26.766 14.883 1 95 72 LEU B C 1
ATOM 1704 O O . LEU B 1 72 ? -5.016 27.828 15.32 1 95 72 LEU B O 1
ATOM 1708 N N . ARG B 1 73 ? -4.164 25.766 15.633 1 94.62 73 ARG B N 1
ATOM 1709 C CA . ARG B 1 73 ? -4.309 25.828 17.078 1 94.62 73 ARG B CA 1
ATOM 1710 C C . ARG B 1 73 ? -3.477 26.953 17.672 1 94.62 73 ARG B C 1
ATOM 1712 O O . ARG B 1 73 ? -3.871 27.578 18.656 1 94.62 73 ARG B O 1
ATOM 1719 N N . GLY B 1 74 ? -2.414 27.156 17 1 95.31 74 GLY B N 1
ATOM 1720 C CA . GLY B 1 74 ? -1.469 28.156 17.484 1 95.31 74 GLY B CA 1
ATOM 1721 C C . GLY B 1 74 ? -1.807 29.562 17.031 1 95.31 74 GLY B C 1
ATOM 1722 O O . GLY B 1 74 ? -1.066 30.5 17.328 1 95.31 74 GLY B O 1
ATOM 1723 N N . GLY B 1 75 ? -2.906 29.719 16.281 1 93.5 75 GLY B N 1
ATOM 1724 C CA . GLY B 1 75 ? -3.371 31.062 15.984 1 93.5 75 GLY B CA 1
ATOM 1725 C C . GLY B 1 75 ? -3.102 31.484 14.555 1 93.5 75 GLY B C 1
ATOM 1726 O O . GLY B 1 75 ? -3.201 32.656 14.219 1 93.5 75 GLY B O 1
ATOM 1727 N N . ALA B 1 76 ? -2.688 30.5 13.781 1 94.44 76 ALA B N 1
ATOM 1728 C CA . ALA B 1 76 ? -2.527 30.875 12.375 1 94.44 76 ALA B CA 1
ATOM 1729 C C . ALA B 1 76 ? -3.842 31.375 11.781 1 94.44 76 ALA B C 1
ATOM 1731 O O . ALA B 1 76 ? -4.906 30.797 12.055 1 94.44 76 ALA B O 1
ATOM 1732 N N . ARG B 1 77 ? -3.764 32.469 11.023 1 89.25 77 ARG B N 1
ATOM 1733 C CA . ARG B 1 77 ? -4.953 33.031 10.406 1 89.25 77 ARG B CA 1
ATOM 1734 C C . ARG B 1 77 ? -5.414 32.188 9.227 1 89.25 77 ARG B C 1
ATOM 1736 O O . ARG B 1 77 ? -4.594 31.688 8.461 1 89.25 77 ARG B O 1
ATOM 1743 N N . VAL B 1 78 ? -6.773 32.094 9.156 1 79.25 78 VAL B N 1
ATOM 1744 C CA . VAL B 1 78 ? -7.367 31.125 8.227 1 79.25 78 VAL B CA 1
ATOM 1745 C C . VAL B 1 78 ? -7.848 31.859 6.977 1 79.25 78 VAL B C 1
ATOM 1747 O O . VAL B 1 78 ? -8.508 31.266 6.117 1 79.25 78 VAL B O 1
ATOM 1750 N N . ASP B 1 79 ? -7.312 32.844 6.48 1 73.62 79 ASP B N 1
ATOM 1751 C CA . ASP B 1 79 ? -7.844 33.438 5.266 1 73.62 79 ASP B CA 1
ATOM 1752 C C . ASP B 1 79 ? -7.809 32.469 4.094 1 73.62 79 ASP B C 1
ATOM 1754 O O . ASP B 1 79 ? -8.836 32.219 3.461 1 73.62 79 ASP B O 1
ATOM 1758 N N . ALA B 1 80 ? -6.641 32.125 3.559 1 72.12 80 ALA B N 1
ATOM 1759 C CA . ALA B 1 80 ? -6.375 31.156 2.49 1 72.12 80 ALA B CA 1
ATOM 1760 C C . ALA B 1 80 ? -5.082 30.391 2.754 1 72.12 80 ALA B C 1
ATOM 1762 O O . ALA B 1 80 ? -4.102 30.953 3.234 1 72.12 80 ALA B O 1
ATOM 1763 N N . LEU B 1 81 ? -5.125 29.031 2.586 1 73.69 81 LEU B N 1
ATOM 1764 C CA . LEU B 1 81 ? -3.928 28.203 2.682 1 73.69 81 LEU B CA 1
ATOM 1765 C C . LEU B 1 81 ? -2.951 28.531 1.559 1 73.69 81 LEU B C 1
ATOM 1767 O O . LEU B 1 81 ? -1.744 28.312 1.696 1 73.69 81 LEU B O 1
ATOM 1771 N N . ASP B 1 82 ? -3.482 29 0.493 1 73.69 82 ASP B N 1
ATOM 1772 C CA . ASP B 1 82 ? -2.59 29.391 -0.592 1 73.69 82 ASP B CA 1
ATOM 1773 C C . ASP B 1 82 ? -3.143 30.594 -1.34 1 73.69 82 ASP B C 1
ATOM 1775 O O . ASP B 1 82 ? -4.152 31.188 -0.935 1 73.69 82 ASP B O 1
ATOM 1779 N N . ARG B 1 83 ? -2.316 31.094 -2.391 1 70.88 83 ARG B N 1
ATOM 1780 C CA . ARG B 1 83 ? -2.646 32.281 -3.156 1 70.88 83 ARG B CA 1
ATOM 1781 C C . ARG B 1 83 ? -3.875 32.062 -4.031 1 70.88 83 ARG B C 1
ATOM 1783 O O . ARG B 1 83 ? -4.508 33.031 -4.484 1 70.88 83 ARG B O 1
ATOM 1790 N N . ALA B 1 84 ? -4.102 30.672 -4.191 1 77.12 84 ALA B N 1
ATOM 1791 C CA . ALA B 1 84 ? -5.254 30.344 -5.027 1 77.12 84 ALA B CA 1
ATOM 1792 C C . ALA B 1 84 ? -6.547 30.375 -4.215 1 77.12 84 ALA B C 1
ATOM 1794 O O . ALA B 1 84 ? -7.629 30.141 -4.758 1 77.12 84 ALA B O 1
ATOM 1795 N N . GLY B 1 85 ? -6.488 30.719 -2.902 1 78.38 85 GLY B N 1
ATOM 1796 C CA . GLY B 1 85 ? -7.672 30.781 -2.061 1 78.38 85 GLY B CA 1
ATOM 1797 C C . GLY B 1 85 ? -8.094 29.422 -1.522 1 78.38 85 GLY B C 1
ATOM 1798 O O . GLY B 1 85 ? -9.227 29.266 -1.062 1 78.38 85 GLY B O 1
ATOM 1799 N N . ARG B 1 86 ? -7.191 28.453 -1.559 1 86.81 86 ARG B N 1
ATOM 1800 C CA . ARG B 1 86 ? -7.523 27.125 -1.06 1 86.81 86 ARG B CA 1
ATOM 1801 C C . ARG B 1 86 ? -7.68 27.141 0.457 1 86.81 86 ARG B C 1
ATOM 1803 O O . ARG B 1 86 ? -6.91 27.781 1.162 1 86.81 86 ARG B O 1
ATOM 1810 N N . THR B 1 87 ? -8.828 26.578 0.885 1 87.5 87 THR B N 1
ATOM 1811 C CA . THR B 1 87 ? -9.117 26.438 2.309 1 87.5 87 THR B CA 1
ATOM 1812 C C . THR B 1 87 ? -8.789 25.031 2.795 1 87.5 87 THR B C 1
ATOM 1814 O O . THR B 1 87 ? -8.516 24.141 1.991 1 87.5 87 THR B O 1
ATOM 1817 N N . PRO B 1 88 ? -8.734 24.859 4.109 1 88.38 88 PRO B N 1
ATOM 1818 C CA . PRO B 1 88 ? -8.555 23.516 4.641 1 88.38 88 PRO B CA 1
ATOM 1819 C C . PRO B 1 88 ? -9.625 22.531 4.145 1 88.38 88 PRO B C 1
ATOM 1821 O O . PRO B 1 88 ? -9.359 21.344 4.008 1 88.38 88 PRO B O 1
ATOM 1824 N N . LEU B 1 89 ? -10.781 23.031 3.75 1 88.12 89 LEU B N 1
ATOM 1825 C CA . LEU B 1 89 ? -11.828 22.188 3.193 1 88.12 89 LEU B CA 1
ATOM 1826 C C . LEU B 1 89 ? -11.414 21.625 1.834 1 88.12 89 LEU B C 1
ATOM 1828 O O . LEU B 1 89 ? -11.625 20.453 1.549 1 88.12 89 LEU B O 1
ATOM 1832 N N . HIS B 1 90 ? -10.891 22.484 1.009 1 91.88 90 HIS B N 1
ATOM 1833 C CA . HIS B 1 90 ? -10.391 22.047 -0.289 1 91.88 90 HIS B CA 1
ATOM 1834 C C . HIS B 1 90 ? -9.289 21.016 -0.13 1 91.88 90 HIS B C 1
ATOM 1836 O O . HIS B 1 90 ? -9.281 20 -0.836 1 91.88 90 HIS B O 1
ATOM 1842 N N . LEU B 1 91 ? -8.367 21.219 0.812 1 92.44 91 LEU B N 1
ATOM 1843 C CA . LEU B 1 91 ? -7.262 20.297 1.08 1 92.44 91 LEU B CA 1
ATOM 1844 C C . LEU B 1 91 ? -7.785 18.953 1.562 1 92.44 91 LEU B C 1
ATOM 1846 O O . LEU B 1 91 ? -7.332 17.906 1.095 1 92.44 91 LEU B O 1
ATOM 1850 N N . ALA B 1 92 ? -8.719 19 2.445 1 92.75 92 ALA B N 1
ATOM 1851 C CA . ALA B 1 92 ? -9.336 17.781 2.957 1 92.75 92 ALA B CA 1
ATOM 1852 C C . ALA B 1 92 ? -9.945 16.969 1.827 1 92.75 92 ALA B C 1
ATOM 1854 O O . ALA B 1 92 ? -9.734 15.75 1.741 1 92.75 92 ALA B O 1
ATOM 1855 N N . LYS B 1 93 ? -10.68 17.609 0.995 1 93.44 93 LYS B N 1
ATOM 1856 C CA . LYS B 1 93 ? -11.305 16.938 -0.139 1 93.44 93 LYS B CA 1
ATOM 1857 C C . LYS B 1 93 ? -10.258 16.281 -1.03 1 93.44 93 LYS B C 1
ATOM 1859 O O . LYS B 1 93 ? -10.414 15.117 -1.431 1 93.44 93 LYS B O 1
ATOM 1864 N N . SER B 1 94 ? -9.219 17.031 -1.308 1 93.5 94 SER B N 1
ATOM 1865 C CA . SER B 1 94 ? -8.148 16.5 -2.146 1 93.5 94 SER B CA 1
ATOM 1866 C C . SER B 1 94 ? -7.477 15.297 -1.492 1 93.5 94 SER B C 1
ATOM 1868 O O . SER B 1 94 ? -7.254 14.273 -2.143 1 93.5 94 SER B O 1
ATOM 1870 N N . LYS B 1 95 ? -7.184 15.375 -0.243 1 93.44 95 LYS B N 1
ATOM 1871 C CA . LYS B 1 95 ? -6.531 14.289 0.487 1 93.44 95 LYS B CA 1
ATOM 1872 C C . LYS B 1 95 ? -7.43 13.062 0.562 1 93.44 95 LYS B C 1
ATOM 1874 O O . LYS B 1 95 ? -6.961 11.93 0.378 1 93.44 95 LYS B O 1
ATOM 1879 N N . LEU B 1 96 ? -8.656 13.258 0.782 1 93.44 96 LEU B N 1
ATOM 1880 C CA . LEU B 1 96 ? -9.594 12.141 0.868 1 93.44 96 LEU B CA 1
ATOM 1881 C C . LEU B 1 96 ? -9.711 11.43 -0.473 1 93.44 96 LEU B C 1
ATOM 1883 O O . LEU B 1 96 ? -9.781 10.195 -0.521 1 93.44 96 LEU B O 1
ATOM 1887 N N . ASN B 1 97 ? -9.719 12.219 -1.521 1 96.25 97 ASN B N 1
ATOM 1888 C CA . ASN B 1 97 ? -9.75 11.625 -2.852 1 96.25 97 ASN B CA 1
ATOM 1889 C C . ASN B 1 97 ? -8.539 10.734 -3.094 1 96.25 97 ASN B C 1
ATOM 1891 O O . ASN B 1 97 ? -8.664 9.633 -3.635 1 96.25 97 ASN B O 1
ATOM 1895 N N . ILE B 1 98 ? -7.434 11.211 -2.691 1 96 98 ILE B N 1
ATOM 1896 C CA . ILE B 1 98 ? -6.203 10.445 -2.855 1 96 98 ILE B CA 1
ATOM 1897 C C . ILE B 1 98 ? -6.273 9.172 -2.021 1 96 98 ILE B C 1
ATOM 1899 O O . ILE B 1 98 ? -5.914 8.086 -2.498 1 96 98 ILE B O 1
ATOM 1903 N N . LEU B 1 99 ? -6.746 9.25 -0.817 1 95.56 99 LEU B N 1
ATOM 1904 C CA . LEU B 1 99 ? -6.875 8.094 0.061 1 95.56 99 LEU B CA 1
ATOM 1905 C C . LEU B 1 99 ? -7.84 7.066 -0.527 1 95.56 99 LEU B C 1
ATOM 1907 O O . LEU B 1 99 ? -7.555 5.867 -0.529 1 95.56 99 LEU B O 1
ATOM 1911 N N . GLN B 1 100 ? -8.859 7.551 -1.046 1 95.75 100 GLN B N 1
ATOM 1912 C CA . GLN B 1 100 ? -9.859 6.68 -1.652 1 95.75 100 GLN B CA 1
ATOM 1913 C C . GLN B 1 100 ? -9.289 5.949 -2.865 1 95.75 100 GLN B C 1
ATOM 1915 O O . GLN B 1 100 ? -9.508 4.75 -3.033 1 95.75 100 GLN B O 1
ATOM 1920 N N . GLU B 1 101 ? -8.609 6.68 -3.67 1 96.44 101 GLU B N 1
ATOM 1921 C CA . GLU B 1 101 ? -7.98 6.066 -4.84 1 96.44 101 GLU B CA 1
ATOM 1922 C C . GLU B 1 101 ? -6.945 5.023 -4.43 1 96.44 101 GLU B C 1
ATOM 1924 O O . GLU B 1 101 ? -6.887 3.939 -5.008 1 96.44 101 GLU B O 1
ATOM 1929 N N . GLY B 1 102 ? -6.176 5.383 -3.441 1 96.31 102 GLY B N 1
ATOM 1930 C CA . GLY B 1 102 ? -5.191 4.441 -2.93 1 96.31 102 GLY B CA 1
ATOM 1931 C C . GLY B 1 102 ? -5.816 3.176 -2.367 1 96.31 102 GLY B C 1
ATOM 1932 O O . GLY B 1 102 ? -5.355 2.07 -2.654 1 96.31 102 GLY B O 1
ATOM 1933 N N . LEU B 1 103 ? -6.789 3.32 -1.663 1 94.81 103 LEU B N 1
ATOM 1934 C CA . LEU B 1 103 ? -7.488 2.18 -1.078 1 94.81 103 LEU B CA 1
ATOM 1935 C C . LEU B 1 103 ? -8.117 1.313 -2.162 1 94.81 103 LEU B C 1
ATOM 1937 O O . LEU B 1 103 ? -8.055 0.084 -2.098 1 94.81 103 LEU B O 1
ATOM 1941 N N . SER B 1 104 ? -8.672 1.949 -3.148 1 95.94 104 SER B N 1
ATOM 1942 C CA . SER B 1 104 ? -9.273 1.228 -4.266 1 95.94 104 SER B CA 1
ATOM 1943 C C . SER B 1 104 ? -8.234 0.375 -4.996 1 95.94 104 SER B C 1
ATOM 1945 O O . SER B 1 104 ? -8.508 -0.777 -5.34 1 95.94 104 SER B O 1
ATOM 1947 N N . HIS B 1 105 ? -7.113 0.966 -5.203 1 96.31 105 HIS B N 1
ATOM 1948 C CA . HIS B 1 105 ? -6.043 0.227 -5.859 1 96.31 105 HIS B CA 1
ATOM 1949 C C . HIS B 1 105 ? -5.594 -0.964 -5.02 1 96.31 105 HIS B C 1
ATOM 1951 O O . HIS B 1 105 ? -5.371 -2.055 -5.551 1 96.31 105 HIS B O 1
ATOM 1957 N N . SER B 1 106 ? -5.508 -0.747 -3.754 1 95.94 106 SER B N 1
ATOM 1958 C CA . SER B 1 106 ? -5.094 -1.817 -2.852 1 95.94 106 SER B CA 1
ATOM 1959 C C . SER B 1 106 ? -6.105 -2.957 -2.844 1 95.94 106 SER B C 1
ATOM 1961 O O . SER B 1 106 ? -5.73 -4.129 -2.91 1 95.94 106 SER B O 1
ATOM 1963 N N . LEU B 1 107 ? -7.32 -2.627 -2.791 1 93.81 107 LEU B N 1
ATOM 1964 C CA . LEU B 1 107 ? -8.375 -3.631 -2.76 1 93.81 107 LEU B CA 1
ATOM 1965 C C . LEU B 1 107 ? -8.43 -4.406 -4.07 1 93.81 107 LEU B C 1
ATOM 1967 O O . LEU B 1 107 ? -8.641 -5.621 -4.07 1 93.81 107 LEU B O 1
ATOM 1971 N N . GLU B 1 108 ? -8.219 -3.736 -5.172 1 95.69 108 GLU B N 1
ATOM 1972 C CA . GLU B 1 108 ? -8.18 -4.41 -6.465 1 95.69 108 GLU B CA 1
ATOM 1973 C C . GLU B 1 108 ? -7.012 -5.391 -6.543 1 95.69 108 GLU B C 1
ATOM 1975 O O . GLU B 1 108 ? -7.152 -6.488 -7.09 1 95.69 108 GLU B O 1
ATOM 1980 N N . ALA B 1 109 ? -5.91 -4.934 -6.043 1 95.38 109 ALA B N 1
ATOM 1981 C CA . ALA B 1 109 ? -4.738 -5.809 -6.031 1 95.38 109 ALA B CA 1
ATOM 1982 C C . ALA B 1 109 ? -5 -7.062 -5.203 1 95.38 109 ALA B C 1
ATOM 1984 O O . ALA B 1 109 ? -4.664 -8.172 -5.625 1 95.38 109 ALA B O 1
ATOM 1985 N N . VAL B 1 110 ? -5.59 -6.91 -4.043 1 95 110 VAL B N 1
ATOM 1986 C CA . VAL B 1 110 ? -5.914 -8.039 -3.18 1 95 110 VAL B CA 1
ATOM 1987 C C . VAL B 1 110 ? -6.91 -8.961 -3.883 1 95 110 VAL B C 1
ATOM 1989 O O . VAL B 1 110 ? -6.766 -10.188 -3.846 1 95 110 VAL B O 1
ATOM 1992 N N . ARG B 1 111 ? -7.891 -8.391 -4.543 1 92.94 111 ARG B N 1
ATOM 1993 C CA . ARG B 1 111 ? -8.883 -9.156 -5.277 1 92.94 111 ARG B CA 1
ATOM 1994 C C . ARG B 1 111 ? -8.227 -10.016 -6.355 1 92.94 111 ARG B C 1
ATOM 1996 O O . ARG B 1 111 ? -8.578 -11.188 -6.516 1 92.94 111 ARG B O 1
ATOM 2003 N N . LEU B 1 112 ? -7.293 -9.422 -7.059 1 93.94 112 LEU B N 1
ATOM 2004 C CA . LEU B 1 112 ? -6.594 -10.156 -8.109 1 93.94 112 LEU B CA 1
ATOM 2005 C C . LEU B 1 112 ? -5.789 -11.312 -7.523 1 93.94 112 LEU B C 1
ATOM 2007 O O . LEU B 1 112 ? -5.832 -12.43 -8.047 1 93.94 112 LEU B O 1
ATOM 2011 N N . GLU B 1 113 ? -5.156 -11.055 -6.434 1 94.94 113 GLU B N 1
ATOM 2012 C CA . GLU B 1 113 ? -4.355 -12.094 -5.809 1 94.94 113 GLU B CA 1
ATOM 2013 C C . GLU B 1 113 ? -5.234 -13.234 -5.289 1 94.94 113 GLU B C 1
ATOM 2015 O O . GLU B 1 113 ? -4.891 -14.406 -5.43 1 94.94 113 GLU B O 1
ATOM 2020 N N . VAL B 1 114 ? -6.324 -12.914 -4.758 1 94.38 114 VAL B N 1
ATOM 2021 C CA . VAL B 1 114 ? -7.254 -13.914 -4.242 1 94.38 114 VAL B CA 1
ATOM 2022 C C . VAL B 1 114 ? -7.805 -14.75 -5.395 1 94.38 114 VAL B C 1
ATOM 2024 O O . VAL B 1 114 ? -7.945 -15.969 -5.273 1 94.38 114 VAL B O 1
ATOM 2027 N N . LYS B 1 115 ? -8.078 -14.148 -6.496 1 93.56 115 LYS B N 1
ATOM 2028 C CA . LYS B 1 115 ? -8.523 -14.875 -7.684 1 93.56 115 LYS B CA 1
ATOM 2029 C C . LYS B 1 115 ? -7.477 -15.891 -8.133 1 93.56 115 LYS B C 1
ATOM 2031 O O . LYS B 1 115 ? -7.816 -17.031 -8.461 1 93.56 115 LYS B O 1
ATOM 2036 N N . GLN B 1 116 ? -6.273 -15.477 -8.125 1 94.81 116 GLN B N 1
ATOM 2037 C CA . GLN B 1 116 ? -5.188 -16.359 -8.516 1 94.81 116 GLN B CA 1
ATOM 2038 C C . GLN B 1 116 ? -5.059 -17.531 -7.547 1 94.81 116 GLN B C 1
ATOM 2040 O O . GLN B 1 116 ? -4.801 -18.672 -7.965 1 94.81 116 GLN B O 1
ATOM 2045 N N . ILE B 1 117 ? -5.27 -17.281 -6.297 1 95.44 117 ILE B N 1
ATOM 2046 C CA . ILE B 1 117 ? -5.191 -18.328 -5.277 1 95.44 117 ILE B CA 1
ATOM 2047 C C . ILE B 1 117 ? -6.32 -19.328 -5.48 1 95.44 117 ILE B C 1
ATOM 2049 O O . ILE B 1 117 ? -6.098 -20.547 -5.422 1 95.44 117 ILE B O 1
ATOM 2053 N N . ILE B 1 118 ? -7.477 -18.859 -5.762 1 94.81 118 ILE B N 1
ATOM 2054 C CA . ILE B 1 118 ? -8.633 -19.719 -5.984 1 94.81 118 ILE 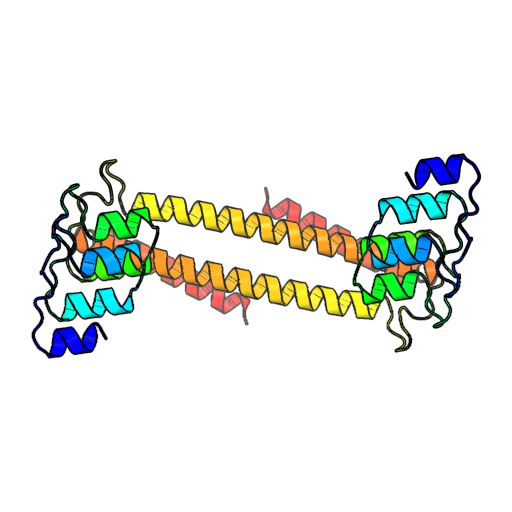B CA 1
ATOM 2055 C C . ILE B 1 118 ? -8.391 -20.594 -7.207 1 94.81 118 ILE B C 1
ATOM 2057 O O . ILE B 1 118 ? -8.672 -21.797 -7.18 1 94.81 118 ILE B O 1
ATOM 2061 N N . GLN B 1 119 ? -7.832 -20 -8.25 1 94.62 119 GLN B N 1
ATOM 2062 C CA . GLN B 1 119 ? -7.531 -20.75 -9.461 1 94.62 119 GLN B CA 1
ATOM 2063 C C . GLN B 1 119 ? -6.508 -21.844 -9.18 1 94.62 119 GLN B C 1
ATOM 2065 O O . GLN B 1 119 ? -6.645 -22.969 -9.664 1 94.62 119 GLN B O 1
ATOM 2070 N N . MET B 1 120 ? -5.508 -21.484 -8.422 1 95.19 120 MET B N 1
ATOM 2071 C CA . MET B 1 120 ? -4.504 -22.484 -8.039 1 95.19 120 MET B CA 1
ATOM 2072 C C . MET B 1 120 ? -5.141 -23.641 -7.285 1 95.19 120 MET B C 1
ATOM 2074 O O . MET B 1 120 ? -4.883 -24.797 -7.594 1 95.19 120 MET B O 1
ATOM 2078 N N . LEU B 1 121 ? -6.035 -23.375 -6.34 1 94.31 121 LEU B N 1
ATOM 2079 C CA . LEU B 1 121 ? -6.688 -24.406 -5.535 1 94.31 121 LEU B CA 1
ATOM 2080 C C . LEU B 1 121 ? -7.613 -25.266 -6.395 1 94.31 121 LEU B C 1
ATOM 2082 O O . LEU B 1 121 ? -7.711 -26.469 -6.191 1 94.31 121 LEU B O 1
ATOM 2086 N N . ARG B 1 122 ? -8.289 -24.609 -7.297 1 94.31 122 ARG B N 1
ATOM 2087 C CA . ARG B 1 122 ? -9.148 -25.328 -8.219 1 94.31 122 ARG B CA 1
ATOM 2088 C C . ARG B 1 122 ? -8.359 -26.375 -9 1 94.31 122 ARG B C 1
ATOM 2090 O O . ARG B 1 122 ? -8.773 -27.531 -9.102 1 94.31 122 ARG B O 1
ATOM 2097 N N . GLU B 1 123 ? -7.172 -26 -9.547 1 93.5 123 GLU B N 1
ATOM 2098 C CA . GLU B 1 123 ? -6.344 -26.906 -10.32 1 93.5 123 GLU B CA 1
ATOM 2099 C C . GLU B 1 123 ? -5.77 -28.016 -9.445 1 93.5 123 GLU B C 1
ATOM 2101 O O . GLU B 1 123 ? -5.695 -29.172 -9.859 1 93.5 123 GLU B O 1
ATOM 2106 N N . TYR B 1 124 ? -5.406 -27.625 -8.289 1 93 124 TYR B N 1
ATOM 2107 C CA . TYR B 1 124 ? -4.883 -28.594 -7.324 1 93 124 TYR B CA 1
ATOM 2108 C C . TYR B 1 124 ? -5.93 -29.641 -6.988 1 93 124 TYR B C 1
ATOM 2110 O O . TYR B 1 124 ? -5.645 -30.844 -7.035 1 93 124 TYR B O 1
ATOM 2118 N N . LEU B 1 125 ? -7.113 -29.234 -6.695 1 92.81 125 LEU B N 1
ATOM 2119 C CA . LEU B 1 125 ? -8.195 -30.156 -6.352 1 92.81 125 LEU B CA 1
ATOM 2120 C C . LEU B 1 125 ? -8.562 -31.031 -7.543 1 92.81 125 LEU B C 1
ATOM 2122 O O . LEU B 1 125 ? -8.844 -32.219 -7.379 1 92.81 125 LEU B O 1
ATOM 2126 N N . ASP B 1 126 ? -8.492 -30.453 -8.695 1 92.38 126 ASP B N 1
ATOM 2127 C CA . ASP B 1 126 ? -8.742 -31.219 -9.922 1 92.38 126 ASP B CA 1
ATOM 2128 C C . ASP B 1 126 ? -7.711 -32.344 -10.094 1 92.38 126 ASP B C 1
ATOM 2130 O O . ASP B 1 126 ? -8.062 -33.469 -10.398 1 92.38 126 ASP B O 1
ATOM 2134 N N . ARG B 1 127 ? -6.551 -32.031 -9.852 1 90.81 127 ARG B N 1
ATOM 2135 C CA . ARG B 1 127 ? -5.469 -33 -10.023 1 90.81 127 ARG B CA 1
ATOM 2136 C C . ARG B 1 127 ? -5.562 -34.125 -8.992 1 90.81 127 ARG B C 1
ATOM 2138 O O . ARG B 1 127 ? -5.168 -35.25 -9.258 1 90.81 127 ARG B O 1
ATOM 2145 N N . LEU B 1 128 ? -6.055 -33.75 -7.859 1 89.81 128 LEU B N 1
ATOM 2146 C CA . LEU B 1 128 ? -6.203 -34.75 -6.793 1 89.81 128 LEU B CA 1
ATOM 2147 C C . LEU B 1 128 ? -7.441 -35.594 -7.012 1 89.81 128 LEU B C 1
ATOM 2149 O O . LEU B 1 128 ? -7.617 -36.625 -6.344 1 89.81 128 LEU B O 1
ATOM 2153 N N . GLY B 1 129 ? -8.297 -35.188 -7.945 1 90.88 129 GLY B N 1
ATOM 2154 C CA . GLY B 1 129 ? -9.547 -35.906 -8.164 1 90.88 129 GLY B CA 1
ATOM 2155 C C . GLY B 1 129 ? -10.602 -35.594 -7.121 1 90.88 129 GLY B C 1
ATOM 2156 O O . GLY B 1 129 ? -11.477 -36.406 -6.848 1 90.88 129 GLY B O 1
ATOM 2157 N N . ARG B 1 130 ? -10.422 -34.5 -6.449 1 91.94 130 ARG B 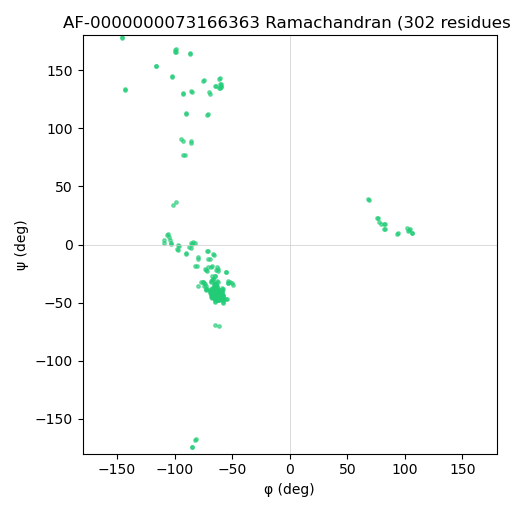N 1
ATOM 2158 C CA . ARG B 1 130 ? -11.398 -34.094 -5.445 1 91.94 130 ARG B CA 1
ATOM 2159 C C . ARG B 1 130 ? -12.445 -33.156 -6.059 1 91.94 130 ARG B C 1
ATOM 2161 O O . ARG B 1 130 ? -12.508 -31.969 -5.707 1 91.94 130 ARG B O 1
ATOM 2168 N N . HIS B 1 131 ? -13.383 -33.688 -6.789 1 92 131 HIS B N 1
ATOM 2169 C CA . HIS B 1 131 ? -14.336 -32.938 -7.59 1 92 131 HIS B CA 1
ATOM 2170 C C . HIS B 1 131 ? -15.375 -32.25 -6.707 1 92 131 HIS B C 1
ATOM 2172 O O . HIS B 1 131 ? -15.797 -31.125 -6.992 1 92 131 HIS B O 1
ATOM 2178 N N . GLU B 1 132 ? -15.758 -32.875 -5.648 1 93.06 132 GLU B N 1
ATOM 2179 C CA . GLU B 1 132 ? -16.734 -32.281 -4.746 1 93.06 132 GLU B CA 1
ATOM 2180 C C . GLU B 1 132 ? -16.203 -31.016 -4.105 1 93.06 132 GLU B C 1
ATOM 2182 O O . GLU B 1 132 ? -16.906 -30.016 -4.027 1 93.06 132 GLU B O 1
ATOM 2187 N N . GLN B 1 133 ? -14.938 -31.094 -3.607 1 91.69 133 GLN B N 1
ATOM 2188 C CA . GLN B 1 133 ? -14.32 -29.922 -3 1 91.69 133 GLN B CA 1
ATOM 2189 C C . GLN B 1 133 ? -14.133 -28.797 -4.023 1 91.69 133 GLN B C 1
ATOM 2191 O O . GLN B 1 133 ? -14.289 -27.625 -3.697 1 91.69 133 GLN B O 1
ATOM 2196 N N . LYS B 1 134 ? -13.781 -29.156 -5.211 1 92.75 134 LYS B N 1
ATOM 2197 C CA . LYS B 1 134 ? -13.656 -28.172 -6.281 1 92.75 134 LYS B CA 1
ATOM 2198 C C . LYS B 1 134 ? -14.977 -27.453 -6.531 1 92.75 134 LYS B C 1
ATOM 2200 O O . LYS B 1 134 ? -15.008 -26.234 -6.695 1 92.75 134 LYS B O 1
ATOM 2205 N N . GLU B 1 135 ? -16.062 -28.203 -6.52 1 92.56 135 GLU B N 1
ATOM 2206 C CA . GLU B 1 135 ? -17.375 -27.625 -6.73 1 92.56 135 GLU B CA 1
ATOM 2207 C C . GLU B 1 135 ? -17.766 -26.688 -5.586 1 92.56 135 GLU B C 1
ATOM 2209 O O . GLU B 1 135 ? -18.359 -25.625 -5.816 1 92.56 135 GLU B O 1
ATOM 2214 N N . GLN B 1 136 ? -17.422 -27.109 -4.406 1 92 136 GLN B N 1
ATOM 2215 C CA . GLN B 1 136 ? -17.672 -26.25 -3.26 1 92 136 GLN B CA 1
ATOM 2216 C C . GLN B 1 136 ? -16.922 -24.922 -3.381 1 92 136 GLN B C 1
ATOM 2218 O O . GLN B 1 136 ? -17.469 -23.859 -3.078 1 92 136 GLN B O 1
ATOM 2223 N N . LEU B 1 137 ? -15.656 -25.062 -3.764 1 91.06 137 LEU B N 1
ATOM 2224 C CA . LEU B 1 137 ? -14.852 -23.859 -3.98 1 91.06 137 LEU B CA 1
ATOM 2225 C C . LEU B 1 137 ? -15.477 -22.969 -5.051 1 91.06 137 LEU B C 1
ATOM 2227 O O . LEU B 1 137 ? -15.57 -21.75 -4.871 1 91.06 137 LEU B O 1
ATOM 2231 N N . ASP B 1 138 ? -15.992 -23.516 -6.113 1 90.69 138 ASP B N 1
ATOM 2232 C CA . ASP B 1 138 ? -16.625 -22.781 -7.199 1 90.69 138 ASP B CA 1
ATOM 2233 C C . ASP B 1 138 ? -17.906 -22.094 -6.719 1 90.69 138 ASP B C 1
ATOM 2235 O O . ASP B 1 138 ? -18.188 -20.969 -7.098 1 90.69 138 ASP B O 1
ATOM 2239 N N . ASP B 1 139 ? -18.578 -22.734 -5.895 1 90.38 139 ASP B N 1
ATOM 2240 C CA . ASP B 1 139 ? -19.812 -22.188 -5.34 1 90.38 139 ASP B CA 1
ATOM 2241 C C . ASP B 1 139 ? -19.516 -20.969 -4.457 1 90.38 139 ASP B C 1
ATOM 2243 O O . ASP B 1 139 ? -20.203 -19.953 -4.539 1 90.38 139 ASP B O 1
ATOM 2247 N N . LEU B 1 140 ? -18.5 -21.203 -3.686 1 83.94 140 LEU B N 1
ATOM 2248 C CA . LEU B 1 140 ? -18.094 -20.109 -2.811 1 83.94 140 LEU B CA 1
ATOM 2249 C C . LEU B 1 140 ? -17.672 -18.891 -3.627 1 83.94 140 LEU B C 1
ATOM 2251 O O . LEU B 1 140 ? -18.047 -17.75 -3.305 1 83.94 140 LEU B O 1
ATOM 2255 N N . CYS B 1 141 ? -16.906 -19.109 -4.625 1 86.31 141 CYS B N 1
ATOM 2256 C CA . CYS B 1 141 ? -16.422 -18.031 -5.477 1 86.31 141 CYS B CA 1
ATOM 2257 C C . CYS B 1 141 ? -17.578 -17.328 -6.168 1 86.31 141 CYS B C 1
ATOM 2259 O O . CYS B 1 141 ? -17.578 -16.109 -6.305 1 86.31 141 CYS B O 1
ATOM 2261 N N . SER B 1 142 ? -18.547 -18.031 -6.598 1 85.69 142 SER B N 1
ATOM 2262 C CA . SER B 1 142 ? -19.719 -17.469 -7.258 1 85.69 142 SER B CA 1
ATOM 2263 C C . SER B 1 142 ? -20.5 -16.562 -6.309 1 85.69 142 SER B C 1
ATOM 2265 O O . SER B 1 142 ? -20.953 -15.484 -6.699 1 85.69 142 SER B O 1
ATOM 2267 N N . LYS B 1 143 ? -20.562 -16.875 -5.145 1 80.56 143 LYS B N 1
ATOM 2268 C CA . LYS B 1 143 ? -21.281 -16.078 -4.148 1 80.56 143 LYS B CA 1
ATOM 2269 C C . LYS B 1 143 ? -20.547 -14.781 -3.838 1 80.56 143 LYS B C 1
ATOM 2271 O O . LYS B 1 143 ? -21.172 -13.734 -3.66 1 80.56 143 LYS B O 1
ATOM 2276 N N . LEU B 1 144 ? -19.25 -14.922 -3.799 1 77.38 144 LEU B N 1
ATOM 2277 C CA . LEU B 1 144 ? -18.438 -13.742 -3.518 1 77.38 144 LEU B CA 1
ATOM 2278 C C . LEU B 1 144 ? -18.5 -12.75 -4.668 1 77.38 144 LEU B C 1
ATOM 2280 O O . LEU B 1 144 ? -18.5 -11.531 -4.445 1 77.38 144 LEU B O 1
ATOM 2284 N N . GLN B 1 145 ? -18.516 -13.242 -5.863 1 77.38 145 GLN B N 1
ATOM 2285 C CA . GLN B 1 145 ? -18.609 -12.383 -7.035 1 77.38 145 GLN B CA 1
ATOM 2286 C C . GLN B 1 145 ? -19.953 -11.664 -7.074 1 77.38 145 GLN B C 1
ATOM 2288 O O . GLN B 1 145 ? -20.031 -10.492 -7.445 1 77.38 145 GLN B O 1
ATOM 2293 N N . MET B 1 146 ? -20.969 -12.32 -6.617 1 70.38 146 MET B N 1
ATOM 2294 C CA . MET B 1 146 ? -22.312 -11.75 -6.621 1 70.38 146 MET B CA 1
ATOM 2295 C C . MET B 1 146 ? -22.453 -10.68 -5.539 1 70.38 146 MET B C 1
ATOM 2297 O O . MET B 1 146 ? -23.109 -9.672 -5.746 1 70.38 146 MET B O 1
ATOM 2301 N N . THR B 1 147 ? -21.812 -10.828 -4.453 1 62.5 147 THR B N 1
ATOM 2302 C CA . THR B 1 147 ? -21.875 -9.844 -3.375 1 62.5 147 THR B CA 1
ATOM 2303 C C . THR B 1 147 ? -21.094 -8.586 -3.742 1 62.5 147 THR B C 1
ATOM 2305 O O . THR B 1 147 ? -21.531 -7.473 -3.447 1 62.5 147 THR B O 1
ATOM 2308 N N . SER B 1 148 ? -19.984 -8.758 -4.402 1 65 148 SER B N 1
ATOM 2309 C CA . SER B 1 148 ? -19.188 -7.617 -4.816 1 65 148 SER B CA 1
ATOM 2310 C C . SER B 1 148 ? -19.906 -6.773 -5.859 1 65 148 SER B C 1
ATOM 2312 O O . SER B 1 148 ? -19.781 -5.547 -5.863 1 65 148 SER B O 1
ATOM 2314 N N . THR B 1 149 ? -20.531 -7.383 -6.723 1 58.72 149 THR B N 1
ATOM 2315 C CA . THR B 1 149 ? -21.281 -6.672 -7.754 1 58.72 149 THR B CA 1
ATOM 2316 C C . THR B 1 149 ? -22.469 -5.941 -7.156 1 58.72 149 THR B C 1
ATOM 2318 O O . THR B 1 149 ? -22.812 -4.836 -7.582 1 58.72 149 THR B O 1
ATOM 2321 N N . LYS B 1 150 ? -23.016 -6.359 -6.207 1 53.72 150 LYS B N 1
ATOM 2322 C CA . LYS B 1 150 ? -24.172 -5.703 -5.613 1 53.72 150 LYS B CA 1
ATOM 2323 C C . LYS B 1 150 ? -23.766 -4.48 -4.805 1 53.72 150 LYS B C 1
ATOM 2325 O O . LYS B 1 150 ? -24.484 -3.486 -4.754 1 53.72 150 LYS B O 1
ATOM 2330 N N . GLU B 1 151 ? -22.75 -4.434 -4.238 1 50.94 151 GLU B N 1
ATOM 2331 C CA . GLU B 1 151 ? -22.297 -3.266 -3.488 1 50.94 151 GLU B CA 1
ATOM 2332 C C . GLU B 1 151 ? -21.859 -2.143 -4.422 1 50.94 151 GLU B C 1
ATOM 2334 O O . GLU B 1 151 ? -21.859 -0.973 -4.031 1 50.94 151 GLU B O 1
ATOM 2339 N N . GLN B 1 152 ? -21.516 -2.379 -5.645 1 51.09 152 GLN B N 1
ATOM 2340 C CA . GLN B 1 152 ? -21.125 -1.352 -6.605 1 51.09 152 GLN B CA 1
ATOM 2341 C C . GLN B 1 152 ? -22.359 -0.674 -7.211 1 51.09 152 GLN B C 1
ATOM 2343 O O . GLN B 1 152 ? -22.234 0.381 -7.836 1 51.09 152 GLN B O 1
ATOM 2348 N N . VAL B 1 153 ? -23.609 -1.332 -7.125 1 41.28 153 VAL B N 1
ATOM 2349 C CA . VAL B 1 153 ? -24.812 -0.715 -7.668 1 41.28 153 VAL B CA 1
ATOM 2350 C C . VAL B 1 153 ? -25.516 0.091 -6.574 1 41.28 153 VAL B C 1
ATOM 2352 O O . VAL B 1 153 ? -25.562 -0.331 -5.418 1 41.28 153 VAL B O 1
#

Sequence (306 aa):
SVQQLLEDGADPCAADDKGRTALHFASCNGNDHIVQLLLDHGADPNQRDGLGNTPLHLAACTNHVPVITTLLRGGARVDALDRAGRTPLHLAKSKLNILQEGLSHSLEAVRLEVKQIIQMLREYLDRLGRHEQKEQLDDLCSKLQMTSTKEQVSVQQLLEDGADPCAADDKGRTALHFASCNGNDHIVQLLLDHGADPNQRDGLGNTPLHLAACTNHVPVITTLLRGGARVDALDRAGRTPLHLAKSKLNILQEGLSHSLEAVRLEVKQIIQMLREYLDRLGRHEQKEQLDDLCSKLQMTSTKEQV

Radius of gyration: 29.39 Å; Cα contacts (8 Å, |Δi|>4): 353; chains: 2; bounding box: 50×73×60 Å

InterPro domains:
  IPR002110 Ankyrin repeat [PF00023] (19-49)
  IPR002110 Ankyrin repeat [PF00023] (52-82)
  IPR002110 Ankyrin repeat [PS50088] (18-50)
  IPR002110 Ankyrin repeat [PS50088] (51-83)
  IPR002110 Ankyrin repeat [SM00248] (18-47)
  IPR002110 Ankyrin repeat [SM00248] (51-80)
  IPR036770 Ankyrin repeat-containing domain superfamily [G3DSA:1.25.40.20] (1-55)
  IPR036770 Ankyrin repeat-containing domain superfamily [G3DSA:1.25.40.20] (56-123)
  IPR036770 Ankyrin repeat-containing domain superfamily [SSF48403] (2-129)

Foldseek 3Di:
DLLVCLVVPDDQCDAPPFQDGPLLVCLLVLPQVSNLSSLVSPHDQCRATNVGDGSLLNNLVNLNVSNNVSSVVSPHDQQASHPVRHGVVNSVVVVVVVVVVVVVVVVVVVVVVVVVVLVVVLVVCVVVVNVVVSVVSVVVVVVVVVVVVVVVD/DLLVCLVVPDDQCDAPPFQDGPLLVCLLVLPQVSNLSSLVSPHDQCRATNVGDGSLLNNLVNLNVSNNVSSVVSPHDQQASHPVRHGVVNSVVVVVVVVVVVVVVVVVVVVVVVVVVLVVVLVVCVVVVVVVVSVVSVVVVVVVVVVVVVVVD

pLDDT: mean 90.33, std 10.07, 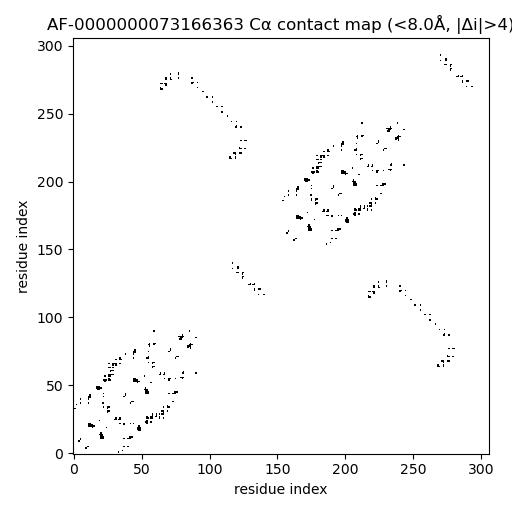range [37.69, 98.19]

Secondary structure (DSSP, 8-state):
-HHHHHHTT--TT-B-TTS-BHHHHHHHTT-HHHHHHHHHTT--TT---TTS--HHHHHHHTT-HHHHHHHHHTT---S-SSTT---HHHHHHHHHHHHHHHHHHHHHHHHHHHHHHHHHHHHHHHHHT-HHHHHHHHHHHHHHHHHHHHHH-/-HHHHHHTT--TT-B-TTS-BHHHHHHHTT-HHHHHHHHHTT--TT---TTS--HHHHHHHTT-HHHHHHHHHTT---S-SSTT---HHHHHHHHHHHHHHHHHHHHHHHHHHHHHHHHHHHHHHHHHT-HHHHHHHHHHHHHHHHHHHHHH-

Nearest PDB structures (foldseek):
  5hry-assembly3_D  TM=8.789E-01  e=1.697E-07  synthetic construct
  5hry-assembly2_E  TM=8.748E-01  e=1.795E-07  synthetic construct
  5hry-assembly4_G  TM=8.727E-01  e=2.124E-07  synthetic construct
  2qy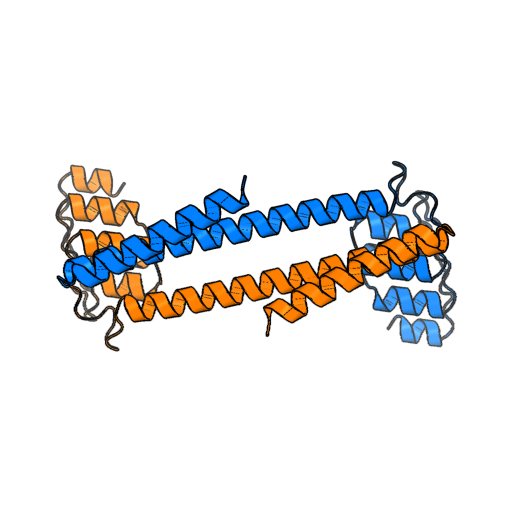j-assembly1_A  TM=8.594E-01  e=1.605E-07  unclassified
  5le2-assembly2_B  TM=6.178E-01  e=3.720E-07  synthetic construct

Organism: Anas platyrhynchos (NCBI:txid8839)

Solvent-accessible surface area (backbone atoms only — not comparable to full-atom values): 16271 Å² total; per-residue (Å²): 103,75,66,56,45,46,71,72,63,52,66,48,66,52,53,51,98,53,37,45,26,64,49,38,53,26,25,52,67,46,38,44,67,57,38,50,52,38,45,76,66,64,29,62,47,67,52,47,25,71,87,64,45,26,26,49,28,38,7,52,73,62,64,25,55,68,31,39,33,52,38,43,75,64,63,30,75,80,83,42,38,42,96,85,57,41,42,73,65,54,51,44,52,53,51,49,51,51,51,51,52,50,50,50,51,51,52,51,52,52,52,51,53,49,51,48,46,52,51,30,50,42,46,52,26,54,74,72,66,38,60,69,60,34,49,51,51,50,51,51,52,52,52,53,56,54,53,57,55,50,72,75,101,102,74,63,53,44,48,72,72,62,51,66,46,67,50,53,50,97,55,38,45,25,63,50,37,52,26,24,51,68,47,37,45,67,57,39,51,53,39,45,75,66,63,29,61,47,68,53,47,26,73,87,63,45,27,27,50,28,38,6,52,75,62,62,24,56,67,33,39,32,51,37,44,7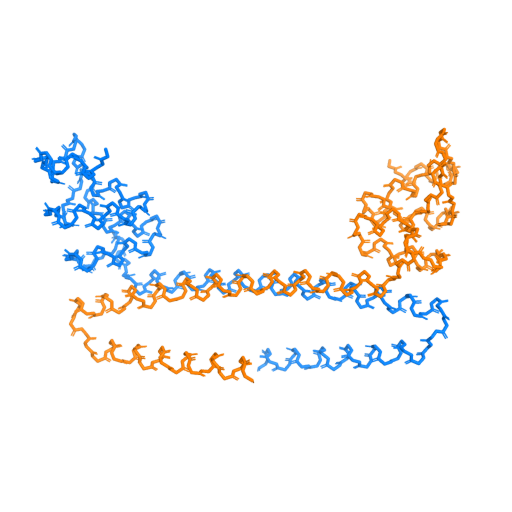3,65,62,30,73,79,86,43,40,41,97,86,57,41,41,72,65,55,51,44,52,52,52,49,51,51,50,50,52,51,50,50,52,52,52,50,52,51,51,53,52,50,51,47,47,51,52,29,50,41,47,51,27,54,74,71,66,37,59,69,62,34,50,51,51,52,52,53,50,53,52,52,54,54,53,55,55,52,71,77,103